Protein AF-A0A2K5D727-F1 (afdb_monomer_lite)

Secondary structure (DSSP, 8-state):
-----------------PPPPPPPPHHHHHHHHHTPPPPSSPPPPTT----------------TTTS----SPPHHHHHTT-TTSPPPP-------HHHHHHHHHHHHHHSS-HHHHHHHS-------------HHHHHHHHHHHHHHHHHHHHHTT-HHHHHHHHHHHHHHHHHHHHHHHHHHHHHHHHHHH--

Foldseek 3Di:
DDDDDDDDDDDDPDPPDDDDDDDDDPVQVVCVVVVHDGDPDDDPDPPDDPDPDDPPDDDDPDDPVPPDDPPDDDPCVVPVVVPVPDDDDDDDDDDDPVVVVVQVVCCVVPVDGVVVVVVVPPVPDPPVPPPPCPLLNVLVVVLVVLVVVLVVCVVVVNNVVCVVVSVVVNVVSVVVNVVVVVVVVVVVVVVVVVD

Sequence (195 aa):
MASQRIEVVTKATGFQRRPKKTTYTPGTCELLKGGDALPLQCSPTSSQRVLPSKQIASPIYLPPILAARPHLRPASMCQANGAYSREQFKPRATRDLEKEKQRLQNIFATGKDPEELKRKARPGQQEAPTPEQDRFEELVKEIQERKEFLADMEALGQGKQYRRVILAEISQKLWEMEDIDHKRSEELRKALATT

InterPro domains:
  IPR007914 Uncharacterised protein family UPF0193 [PF05250] (32-191)
  IPR007914 Uncharacterised protein family UPF0193 [PTHR28348] (31-195)

Structure (mmCIF, N/CA/C/O backbone):
data_AF-A0A2K5D727-F1
#
_entry.id   AF-A0A2K5D727-F1
#
loop_
_atom_site.group_PDB
_atom_site.id
_atom_site.type_symbol
_atom_site.label_atom_id
_atom_site.label_alt_id
_atom_site.label_comp_id
_atom_site.label_asym_id
_atom_site.label_entity_id
_atom_site.label_seq_id
_atom_site.pdbx_PDB_ins_code
_atom_site.Cartn_x
_atom_site.Cartn_y
_atom_site.Cartn_z
_atom_site.occupancy
_atom_site.B_iso_or_equiv
_atom_site.auth_seq_id
_atom_site.auth_comp_id
_atom_site.auth_asym_id
_atom_site.auth_atom_id
_atom_site.pdbx_PDB_model_num
ATOM 1 N N . MET A 1 1 ? 39.691 -44.663 9.278 1.00 44.25 1 MET A N 1
ATOM 2 C CA . MET A 1 1 ? 38.769 -44.340 8.169 1.00 44.25 1 MET A CA 1
ATOM 3 C C . MET A 1 1 ? 39.106 -42.952 7.667 1.00 44.25 1 MET A C 1
ATOM 5 O O . MET A 1 1 ? 39.163 -42.026 8.465 1.00 44.25 1 MET A O 1
ATOM 9 N N . ALA A 1 2 ? 39.487 -42.872 6.395 1.00 40.12 2 ALA A N 1
ATOM 10 C CA . ALA A 1 2 ? 40.126 -41.721 5.777 1.00 40.12 2 ALA A CA 1
ATOM 11 C C . ALA A 1 2 ? 39.162 -40.552 5.507 1.00 40.12 2 ALA A C 1
ATOM 13 O O . ALA A 1 2 ? 37.964 -40.731 5.311 1.00 40.12 2 ALA A O 1
ATOM 14 N N . SER A 1 3 ? 39.774 -39.369 5.496 1.00 42.47 3 SER A N 1
ATOM 15 C CA . SER A 1 3 ? 39.278 -38.036 5.149 1.00 42.47 3 SER A CA 1
ATOM 16 C C . SER A 1 3 ? 38.464 -37.969 3.852 1.00 42.47 3 SER A C 1
ATOM 18 O O . SER A 1 3 ? 38.883 -38.543 2.850 1.00 42.47 3 SER A O 1
ATOM 20 N N . GLN A 1 4 ? 37.401 -37.157 3.831 1.00 50.97 4 GLN A N 1
ATOM 21 C CA . GLN A 1 4 ? 36.949 -36.468 2.615 1.00 50.97 4 GLN A CA 1
ATOM 22 C C . GLN A 1 4 ? 36.574 -35.021 2.960 1.00 50.97 4 GLN A C 1
ATOM 24 O O . GLN A 1 4 ? 35.520 -34.738 3.526 1.00 50.97 4 GLN A O 1
ATOM 29 N N . ARG A 1 5 ? 37.487 -34.099 2.637 1.00 52.78 5 ARG A N 1
ATOM 30 C CA . ARG A 1 5 ? 37.207 -32.666 2.509 1.00 52.78 5 ARG A CA 1
ATOM 31 C C . ARG A 1 5 ? 36.626 -32.443 1.116 1.00 52.78 5 ARG A C 1
ATOM 33 O O . ARG A 1 5 ? 37.200 -32.905 0.136 1.00 52.78 5 ARG A O 1
ATOM 40 N 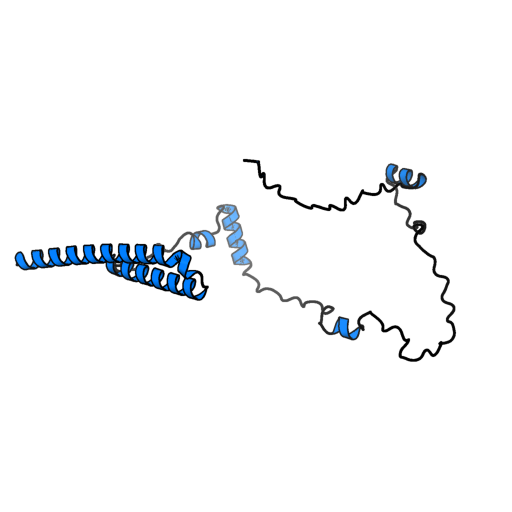N . ILE A 1 6 ? 35.494 -31.756 1.041 1.00 51.19 6 ILE A N 1
ATOM 41 C CA . ILE A 1 6 ? 34.859 -31.384 -0.223 1.00 51.19 6 ILE A CA 1
ATOM 42 C C . ILE A 1 6 ? 35.497 -30.062 -0.660 1.00 51.19 6 ILE A C 1
ATOM 44 O O . ILE A 1 6 ? 35.283 -29.033 -0.022 1.00 51.19 6 ILE A O 1
ATOM 48 N N . GLU A 1 7 ? 36.319 -30.092 -1.707 1.00 42.31 7 GLU A N 1
ATOM 49 C CA . GLU A 1 7 ? 36.875 -28.883 -2.317 1.00 42.31 7 GLU A CA 1
ATOM 50 C C . GLU A 1 7 ? 35.901 -28.326 -3.362 1.00 42.31 7 GLU A C 1
ATOM 52 O O . GLU A 1 7 ? 35.517 -29.004 -4.316 1.00 42.31 7 GLU A O 1
ATOM 57 N N . VAL A 1 8 ? 35.496 -27.069 -3.182 1.00 49.91 8 VAL A N 1
ATOM 58 C CA . VAL A 1 8 ? 34.696 -26.318 -4.153 1.00 49.91 8 VAL A CA 1
ATOM 59 C C . VAL A 1 8 ? 35.649 -25.660 -5.147 1.00 49.91 8 VAL A C 1
ATOM 61 O O . VAL A 1 8 ? 36.358 -24.712 -4.817 1.00 49.91 8 VAL A O 1
ATOM 64 N N . VAL A 1 9 ? 35.657 -26.156 -6.383 1.00 46.00 9 VAL A N 1
ATOM 65 C CA . VAL A 1 9 ? 36.408 -25.564 -7.497 1.00 46.00 9 VAL A CA 1
ATOM 66 C C . VAL A 1 9 ? 35.603 -24.405 -8.084 1.00 46.00 9 VAL A C 1
ATOM 68 O O . VAL A 1 9 ? 34.643 -24.610 -8.825 1.00 46.00 9 VAL A O 1
ATOM 71 N N . THR A 1 10 ? 36.008 -23.170 -7.795 1.00 47.44 10 THR A N 1
ATOM 72 C CA . THR A 1 10 ? 35.524 -21.977 -8.500 1.00 47.44 10 THR A CA 1
ATOM 73 C C . THR A 1 10 ? 36.449 -21.674 -9.683 1.00 47.44 10 THR A C 1
ATOM 75 O O . THR A 1 10 ? 37.618 -21.331 -9.525 1.00 47.44 10 THR A O 1
ATOM 78 N N . LYS A 1 11 ? 35.943 -21.809 -10.916 1.00 53.88 11 LYS A N 1
ATOM 79 C CA . LYS A 1 11 ? 36.655 -21.358 -12.122 1.00 53.88 11 LYS A CA 1
ATOM 80 C C . LYS A 1 11 ? 36.293 -19.904 -12.413 1.00 53.88 11 LYS A C 1
ATOM 82 O O . LYS A 1 11 ? 35.231 -19.633 -12.961 1.00 53.88 11 LYS A O 1
ATOM 87 N N . ALA A 1 12 ? 37.191 -18.977 -12.091 1.00 48.81 12 ALA A N 1
ATOM 88 C CA . ALA A 1 12 ? 37.133 -17.598 -12.569 1.00 48.81 12 ALA A CA 1
ATOM 89 C C . ALA A 1 12 ? 38.261 -17.359 -13.586 1.00 48.81 12 ALA A C 1
ATOM 91 O O . ALA A 1 12 ? 39.373 -16.976 -13.234 1.00 48.81 12 ALA A O 1
ATOM 92 N N . THR A 1 13 ? 37.994 -17.592 -14.871 1.00 54.19 13 THR A N 1
ATOM 93 C CA . THR A 1 13 ? 38.867 -17.139 -15.967 1.00 54.19 13 THR A CA 1
ATOM 94 C C . THR A 1 13 ? 38.611 -15.659 -16.235 1.00 54.19 13 THR A C 1
ATOM 96 O O . THR A 1 13 ? 37.756 -15.294 -17.039 1.00 54.19 13 THR A O 1
ATOM 99 N N . GLY A 1 14 ? 39.342 -14.792 -15.538 1.00 48.16 14 GLY A N 1
ATOM 100 C CA . GLY A 1 14 ? 39.373 -13.362 -15.825 1.00 48.16 14 GLY A CA 1
ATOM 101 C C . GLY A 1 14 ? 40.327 -13.059 -16.981 1.00 48.16 14 GLY A C 1
ATOM 102 O O . GLY A 1 14 ? 41.539 -13.205 -16.844 1.00 48.16 14 GLY A O 1
ATOM 103 N N . PHE A 1 15 ? 39.804 -12.585 -18.113 1.00 59.41 15 PHE A N 1
ATOM 104 C CA . PHE A 1 15 ? 40.618 -11.906 -19.124 1.00 59.41 15 PHE A CA 1
ATOM 105 C C . PHE A 1 15 ? 41.051 -10.544 -18.558 1.00 59.41 15 PHE A C 1
ATOM 107 O O . PHE A 1 15 ? 40.340 -9.547 -18.690 1.00 59.41 15 PHE A O 1
ATOM 114 N N . GLN A 1 16 ? 42.214 -10.483 -17.906 1.00 62.69 16 GLN A N 1
ATOM 115 C CA . GLN A 1 16 ? 42.811 -9.204 -17.527 1.00 62.69 16 GLN A CA 1
ATOM 116 C C . GLN A 1 16 ? 43.246 -8.459 -18.796 1.00 62.69 16 GLN A C 1
ATOM 118 O O . GLN A 1 16 ? 44.292 -8.741 -19.383 1.00 62.69 16 GLN A O 1
ATOM 123 N N . ARG A 1 17 ? 42.446 -7.484 -19.241 1.00 66.62 17 ARG A N 1
ATOM 124 C CA . ARG A 1 17 ? 42.891 -6.533 -20.264 1.00 66.62 17 ARG A CA 1
ATOM 125 C C . ARG A 1 17 ? 43.909 -5.594 -19.626 1.00 66.62 17 ARG A C 1
ATOM 127 O O . ARG A 1 17 ? 43.547 -4.733 -18.831 1.00 66.62 17 ARG A O 1
ATOM 134 N N . ARG A 1 18 ? 45.187 -5.752 -19.979 1.00 67.50 18 ARG A N 1
ATOM 135 C CA . ARG A 1 18 ? 46.216 -4.771 -19.621 1.00 67.50 18 ARG A CA 1
ATOM 136 C C . ARG A 1 18 ? 45.936 -3.459 -20.369 1.00 67.50 18 ARG A C 1
ATOM 138 O O . ARG A 1 18 ? 45.811 -3.501 -21.596 1.00 67.50 18 ARG A O 1
ATOM 145 N N . PRO A 1 19 ? 45.851 -2.305 -19.686 1.00 62.81 19 PRO A N 1
ATOM 146 C CA . PRO A 1 19 ? 45.749 -1.025 -20.370 1.00 62.81 19 PRO A CA 1
ATOM 147 C C . PRO A 1 19 ? 47.050 -0.770 -21.140 1.00 62.81 19 PRO A C 1
ATOM 149 O O . PRO A 1 19 ? 48.145 -0.814 -20.575 1.00 62.81 19 PRO A O 1
ATOM 152 N N . LYS A 1 20 ? 46.943 -0.535 -22.451 1.00 66.12 20 LYS A N 1
ATOM 153 C CA . LYS A 1 20 ? 48.087 -0.108 -23.263 1.00 66.12 20 LYS A CA 1
ATOM 154 C C . LYS A 1 20 ? 48.411 1.337 -22.894 1.00 66.12 20 LYS A C 1
ATOM 156 O O . LYS A 1 20 ? 47.535 2.196 -22.959 1.00 66.12 20 LYS A O 1
ATOM 161 N N . LYS A 1 21 ? 49.662 1.606 -22.519 1.00 66.94 21 LYS A N 1
ATOM 162 C CA . LYS A 1 21 ? 50.157 2.977 -22.374 1.00 66.94 21 LYS A CA 1
ATOM 163 C C . LYS A 1 21 ? 50.272 3.571 -23.777 1.00 66.94 21 LYS A C 1
ATOM 165 O O . LYS A 1 21 ? 50.962 3.003 -24.620 1.00 66.94 21 LYS A O 1
ATOM 170 N N . THR A 1 22 ? 49.548 4.654 -24.039 1.00 63.69 22 THR A N 1
ATOM 171 C CA . THR A 1 22 ? 49.696 5.415 -25.281 1.00 63.69 22 THR A CA 1
ATOM 172 C C . THR A 1 22 ? 50.856 6.386 -25.102 1.00 63.69 22 THR A C 1
ATOM 174 O O . THR A 1 22 ? 50.866 7.166 -24.151 1.00 63.69 22 THR A O 1
ATOM 177 N N . THR A 1 23 ? 51.858 6.303 -25.970 1.00 75.44 23 THR A N 1
ATOM 178 C CA . THR A 1 23 ? 52.983 7.243 -25.982 1.00 75.44 23 THR A CA 1
ATOM 179 C C . THR A 1 23 ? 52.735 8.245 -27.093 1.00 75.44 23 THR A C 1
ATOM 181 O O . THR A 1 23 ? 52.456 7.855 -28.227 1.00 75.44 23 THR A O 1
ATOM 184 N N . TYR A 1 24 ? 52.804 9.528 -26.762 1.00 72.94 24 TYR A N 1
ATOM 185 C CA . TYR A 1 24 ? 52.605 10.604 -27.721 1.00 72.94 24 TYR A CA 1
ATOM 186 C C . TYR A 1 24 ? 53.933 11.047 -28.337 1.00 72.94 24 TYR A C 1
ATOM 188 O O . TYR A 1 24 ? 54.998 10.819 -27.760 1.00 72.94 24 TYR A O 1
ATOM 196 N N . THR A 1 25 ? 53.882 11.659 -29.519 1.00 78.69 25 THR A N 1
ATOM 197 C CA . THR A 1 25 ? 55.079 12.194 -30.174 1.00 78.69 25 THR A CA 1
ATOM 198 C C . THR A 1 25 ? 55.672 13.369 -29.377 1.00 78.69 25 THR A C 1
ATOM 200 O O . THR A 1 25 ? 54.939 14.090 -28.703 1.00 78.69 25 THR A O 1
ATOM 203 N N . PRO A 1 26 ? 56.996 13.596 -29.422 1.00 77.94 26 PRO A N 1
ATOM 204 C CA . PRO A 1 26 ? 57.650 14.618 -28.600 1.00 77.94 26 PRO A CA 1
ATOM 205 C C . PRO A 1 26 ? 57.130 16.036 -28.868 1.00 77.94 26 PRO A C 1
ATOM 207 O O . PRO A 1 26 ? 56.740 16.716 -27.923 1.00 77.94 26 PRO A O 1
ATOM 210 N N . GLY A 1 27 ? 56.999 16.439 -30.139 1.00 78.56 27 GLY A N 1
ATOM 211 C CA . GLY A 1 27 ? 56.527 17.788 -30.497 1.00 78.56 27 GLY A CA 1
ATOM 212 C C . GLY A 1 27 ? 55.099 18.080 -30.042 1.00 78.56 27 GLY A C 1
ATOM 213 O O . GLY A 1 27 ? 54.685 19.221 -29.880 1.00 78.56 27 GLY A O 1
ATOM 214 N N . THR A 1 28 ? 54.333 17.038 -29.763 1.00 75.75 28 THR A N 1
ATOM 215 C CA . THR A 1 28 ? 52.973 17.200 -29.318 1.00 75.75 28 THR A CA 1
ATOM 216 C C . THR A 1 28 ? 52.815 17.111 -27.797 1.00 75.75 28 THR A C 1
ATOM 218 O O . THR A 1 28 ? 51.921 17.742 -27.232 1.00 75.75 28 THR A O 1
ATOM 221 N N . CYS A 1 29 ? 53.723 16.416 -27.106 1.00 80.88 29 CYS A N 1
ATOM 222 C CA . CYS A 1 29 ? 53.902 16.573 -25.661 1.00 80.88 29 CYS A CA 1
ATOM 223 C C . CYS A 1 29 ? 54.281 18.016 -25.288 1.00 80.88 29 CYS A C 1
ATOM 225 O O . CYS A 1 29 ? 53.901 18.478 -24.216 1.00 80.88 29 CYS A O 1
ATOM 227 N N . GLU A 1 30 ? 55.014 18.720 -26.153 1.00 82.75 30 GLU A N 1
ATOM 228 C CA . GLU A 1 30 ? 55.360 20.136 -25.968 1.00 82.75 30 GLU A CA 1
ATOM 229 C C . GLU A 1 30 ? 54.136 21.052 -26.094 1.00 82.75 30 GLU A C 1
ATOM 231 O O . GLU A 1 30 ? 53.894 21.843 -25.187 1.00 82.75 30 GLU A O 1
ATOM 236 N N . LEU A 1 31 ? 53.298 20.867 -27.123 1.00 82.88 31 LEU A N 1
ATOM 237 C CA . LEU A 1 31 ? 52.024 21.592 -27.286 1.00 82.88 31 LEU A CA 1
ATOM 238 C C . LEU A 1 31 ? 51.104 21.449 -26.057 1.00 82.88 31 LEU A C 1
ATOM 240 O O . LEU A 1 31 ? 50.568 22.433 -25.555 1.00 82.88 31 LEU A O 1
ATOM 244 N N . LEU A 1 32 ? 50.974 20.229 -25.516 1.00 79.62 32 LEU A N 1
ATOM 245 C CA . LEU A 1 32 ? 50.199 19.965 -24.292 1.00 79.62 32 LEU A CA 1
ATOM 246 C C . LEU A 1 32 ? 50.736 20.719 -23.070 1.00 79.62 32 LEU A C 1
ATOM 248 O O . LEU A 1 32 ? 49.956 21.119 -22.210 1.00 79.62 32 LEU A O 1
ATOM 252 N N . LYS A 1 33 ? 52.058 20.887 -22.977 1.00 84.50 33 LYS A N 1
ATOM 253 C CA . LYS A 1 33 ? 52.693 21.645 -21.893 1.00 84.50 33 LYS A CA 1
ATOM 254 C C . LYS A 1 33 ? 52.564 23.157 -22.095 1.00 84.50 33 LYS A C 1
ATOM 256 O O . LYS A 1 33 ? 52.472 23.870 -21.103 1.00 84.50 33 LYS A O 1
ATOM 261 N N . GLY A 1 34 ? 52.553 23.623 -23.345 1.00 85.38 34 GLY A N 1
ATOM 262 C CA . GLY A 1 34 ? 52.387 25.033 -23.713 1.00 85.38 34 GLY A CA 1
ATOM 263 C C . GLY A 1 34 ? 50.942 25.540 -23.656 1.00 85.38 34 GLY A C 1
ATOM 264 O O . GLY A 1 34 ? 50.732 26.745 -23.604 1.00 85.38 34 GLY A O 1
ATOM 265 N N . GLY A 1 35 ? 49.950 24.641 -23.618 1.00 83.81 35 GLY A N 1
ATOM 266 C CA . GLY A 1 35 ? 48.527 25.010 -23.621 1.00 83.81 35 GLY A CA 1
ATOM 267 C C . GLY A 1 35 ? 48.001 25.439 -24.996 1.00 83.81 35 GLY A C 1
ATOM 268 O O . GLY A 1 35 ? 46.901 25.980 -25.091 1.00 83.81 35 GLY A O 1
ATOM 269 N N . ASP A 1 36 ? 48.773 25.187 -26.050 1.00 80.06 36 ASP A N 1
ATOM 270 C CA . ASP A 1 36 ? 48.436 25.546 -27.422 1.00 80.06 36 ASP A CA 1
ATOM 271 C C . ASP A 1 36 ? 47.404 24.588 -28.035 1.00 80.06 36 ASP A C 1
ATOM 273 O O . ASP A 1 36 ? 47.207 23.449 -27.594 1.00 80.06 36 ASP A O 1
ATOM 277 N N . ALA A 1 37 ? 46.739 25.047 -29.099 1.00 80.75 37 ALA A N 1
ATOM 278 C CA . ALA A 1 37 ? 45.767 24.240 -29.824 1.00 80.75 37 ALA A CA 1
ATOM 279 C C . ALA A 1 37 ? 46.426 22.989 -30.435 1.00 80.75 37 ALA A C 1
ATOM 281 O O . ALA A 1 37 ? 47.474 23.059 -31.079 1.00 80.75 37 ALA A O 1
ATOM 282 N N . LEU A 1 38 ? 45.784 21.830 -30.256 1.00 77.50 38 LEU A N 1
ATOM 283 C CA . LEU A 1 38 ? 46.268 20.572 -30.823 1.00 77.50 38 LEU A CA 1
ATOM 284 C C . LEU A 1 38 ? 46.216 20.609 -32.362 1.00 77.50 38 LEU A C 1
ATOM 286 O O . LEU A 1 38 ? 45.328 21.255 -32.927 1.00 77.50 38 LEU A O 1
ATOM 290 N N . PRO A 1 39 ? 47.124 19.896 -33.058 1.00 76.12 39 PRO A N 1
ATOM 291 C CA . PRO A 1 39 ? 47.162 1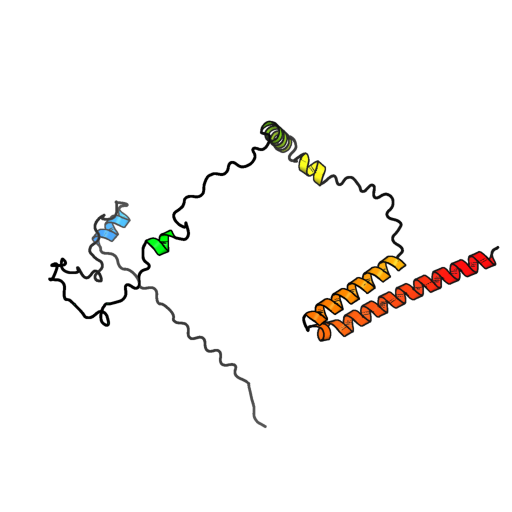9.897 -34.515 1.00 76.12 39 PRO A CA 1
ATOM 292 C C . PRO A 1 39 ? 45.818 19.451 -35.097 1.00 76.12 39 PRO A C 1
ATOM 294 O O . PRO A 1 39 ? 45.316 18.379 -34.765 1.00 76.12 39 PRO A O 1
ATOM 297 N N . LEU A 1 40 ? 45.250 20.251 -36.005 1.00 72.44 40 LEU A N 1
ATOM 298 C CA . LEU A 1 40 ? 44.003 19.899 -36.700 1.00 72.44 40 LEU A CA 1
ATOM 299 C C . LEU A 1 40 ? 44.189 18.716 -37.664 1.00 72.44 40 LEU A C 1
ATOM 301 O O . LEU A 1 40 ? 43.227 18.030 -38.004 1.00 72.44 40 LEU A O 1
ATOM 305 N N . GLN A 1 41 ? 45.428 18.470 -38.095 1.00 68.88 41 GLN A N 1
ATOM 306 C CA . GLN A 1 41 ? 45.811 17.309 -38.886 1.00 68.88 41 GLN A CA 1
ATOM 307 C C . GLN A 1 41 ? 46.705 16.394 -38.054 1.00 68.88 41 GLN A C 1
ATOM 309 O O . GLN A 1 41 ? 47.868 16.695 -37.792 1.00 68.88 41 GLN A O 1
ATOM 314 N N . CYS A 1 42 ? 46.157 15.251 -37.659 1.00 66.50 42 CYS A N 1
ATOM 315 C CA . CYS A 1 42 ? 46.937 14.142 -37.131 1.00 66.50 42 CYS A CA 1
ATOM 316 C C . CYS A 1 42 ? 47.433 13.285 -38.297 1.00 66.50 42 CYS A C 1
ATOM 318 O O . CYS A 1 42 ? 46.705 13.079 -39.272 1.00 66.50 42 CYS A O 1
ATOM 320 N N . SER A 1 43 ? 48.645 12.735 -38.191 1.00 62.69 43 SER A N 1
ATOM 321 C CA . SER A 1 43 ? 49.052 11.678 -39.110 1.00 62.69 43 SER A CA 1
ATOM 322 C C . SER A 1 43 ? 48.089 10.492 -38.964 1.00 62.69 43 SER A C 1
ATOM 324 O O . SER A 1 43 ? 47.657 10.190 -37.843 1.00 62.69 43 SER A O 1
ATOM 326 N N . PRO A 1 44 ? 47.715 9.830 -40.075 1.00 64.31 44 PRO A N 1
ATOM 327 C CA . PRO A 1 44 ? 46.938 8.605 -40.015 1.00 64.31 44 PRO A CA 1
ATOM 328 C C . PRO A 1 44 ? 47.587 7.682 -38.990 1.00 64.31 44 PRO A C 1
ATOM 330 O O . PRO A 1 44 ? 48.768 7.343 -39.113 1.00 64.31 44 PRO A O 1
ATOM 333 N N . THR A 1 45 ? 46.834 7.293 -37.958 1.00 56.44 45 THR A N 1
ATOM 334 C CA . THR A 1 45 ? 47.272 6.209 -37.074 1.00 56.44 45 THR A CA 1
ATOM 335 C C . THR A 1 45 ? 47.730 5.069 -37.974 1.00 56.44 45 THR A C 1
ATOM 337 O O . THR A 1 45 ? 47.070 4.798 -38.970 1.00 56.44 45 THR A O 1
ATOM 340 N N . SER A 1 46 ? 48.855 4.416 -37.669 1.00 54.12 46 SER A N 1
ATOM 341 C CA . SER A 1 46 ? 49.486 3.383 -38.517 1.00 54.12 46 SER A CA 1
ATOM 342 C C . SER A 1 46 ? 48.532 2.283 -39.044 1.00 54.12 46 SER A C 1
ATOM 344 O O . SER A 1 46 ? 48.909 1.521 -39.928 1.00 54.12 46 SER A O 1
ATOM 346 N N . SER A 1 47 ? 47.298 2.197 -38.536 1.00 57.25 47 SER A N 1
ATOM 347 C CA . SER A 1 47 ? 46.211 1.357 -39.043 1.00 57.25 47 SER A CA 1
ATOM 348 C C . SER A 1 47 ? 45.424 1.922 -40.244 1.00 57.25 47 SER A C 1
ATOM 350 O O . SER A 1 47 ? 44.614 1.188 -40.819 1.00 57.25 47 SER A O 1
ATOM 352 N N . GLN A 1 48 ? 45.579 3.189 -40.630 1.00 53.78 48 GLN A N 1
ATOM 353 C CA . GLN A 1 48 ? 44.837 3.779 -41.742 1.00 53.78 48 GLN A CA 1
ATOM 354 C C . GLN A 1 48 ? 45.493 3.360 -43.056 1.00 53.78 48 GLN A C 1
ATOM 356 O O . GLN A 1 48 ? 46.369 4.023 -43.605 1.00 53.78 48 GLN A O 1
ATOM 361 N N . ARG A 1 49 ? 45.045 2.210 -43.565 1.00 57.91 49 ARG A N 1
ATOM 362 C CA . ARG A 1 49 ? 45.276 1.826 -44.953 1.00 57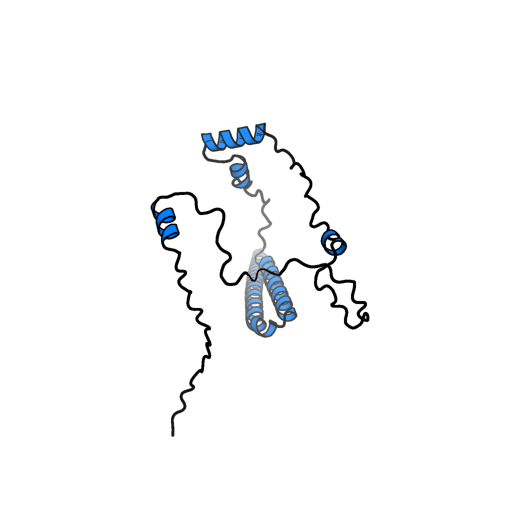.91 49 ARG A CA 1
ATOM 363 C C . ARG A 1 49 ? 44.613 2.880 -45.833 1.00 57.91 49 ARG A C 1
ATOM 365 O O . ARG A 1 49 ? 43.387 2.935 -45.907 1.00 57.91 49 ARG A O 1
ATOM 372 N N . VAL A 1 50 ? 45.422 3.723 -46.470 1.00 57.22 50 VAL A N 1
ATOM 373 C CA . VAL A 1 50 ? 44.976 4.554 -47.588 1.00 57.22 50 VAL A CA 1
ATOM 374 C C . VAL A 1 50 ? 44.511 3.580 -48.663 1.00 57.22 50 VAL A C 1
ATOM 376 O O . VAL A 1 50 ? 45.318 2.894 -49.288 1.00 57.22 50 VAL A O 1
ATOM 379 N N . LEU A 1 51 ? 43.196 3.428 -48.799 1.00 59.09 51 LEU A N 1
ATOM 380 C CA . LEU A 1 51 ? 42.639 2.676 -49.912 1.00 59.09 51 LEU A CA 1
ATOM 381 C C . LEU A 1 51 ? 42.976 3.457 -51.187 1.00 59.09 51 LEU A C 1
ATOM 383 O O . LEU A 1 51 ? 42.764 4.674 -51.208 1.00 59.09 51 LEU A O 1
ATOM 387 N N . PRO A 1 52 ? 43.511 2.803 -52.232 1.00 60.06 52 PRO A N 1
ATOM 388 C CA . PRO A 1 52 ? 43.744 3.480 -53.495 1.00 60.06 52 PRO A CA 1
ATOM 389 C C . PRO A 1 52 ? 42.421 4.053 -54.011 1.00 60.06 52 PRO A C 1
ATOM 391 O O . PRO A 1 52 ? 41.354 3.461 -53.818 1.00 60.06 52 PRO A O 1
ATOM 394 N N . SER A 1 53 ? 42.504 5.223 -54.651 1.00 63.78 53 SER A N 1
ATOM 395 C CA . SER A 1 53 ? 4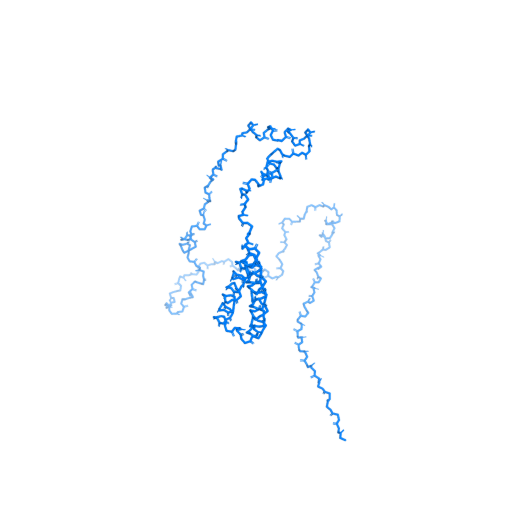1.392 5.838 -55.376 1.00 63.78 53 SER A CA 1
ATOM 396 C C . SER A 1 53 ? 40.690 4.773 -56.220 1.00 63.78 53 SER A C 1
ATOM 398 O O . SER A 1 53 ? 41.343 4.076 -57.001 1.00 63.78 53 SER A O 1
ATOM 400 N N . LYS A 1 54 ? 39.374 4.610 -56.022 1.00 60.12 54 LYS A N 1
ATOM 401 C CA . LYS A 1 54 ? 38.536 3.711 -56.821 1.00 60.12 54 LYS A CA 1
ATOM 402 C C . LYS A 1 54 ? 38.604 4.175 -58.274 1.00 60.12 54 LYS A C 1
ATOM 404 O O . LYS A 1 54 ? 37.821 5.019 -58.699 1.00 60.12 54 LYS A O 1
ATOM 409 N N . GLN A 1 55 ? 39.511 3.591 -59.048 1.00 61.75 55 GLN A N 1
ATOM 410 C CA . GLN A 1 55 ? 39.298 3.472 -60.478 1.00 61.75 55 GLN A CA 1
ATOM 411 C C . GLN A 1 55 ? 37.992 2.692 -60.629 1.00 61.75 55 GLN A C 1
ATOM 413 O O . GLN A 1 55 ? 37.864 1.580 -60.111 1.00 61.75 55 GLN A O 1
ATOM 418 N N . ILE A 1 56 ? 36.984 3.324 -61.227 1.00 54.91 56 ILE A N 1
ATOM 419 C CA . ILE A 1 56 ? 35.709 2.679 -61.526 1.00 54.91 56 ILE A CA 1
ATOM 420 C C . ILE A 1 56 ? 36.026 1.622 -62.583 1.00 54.91 56 ILE A C 1
ATOM 422 O O . ILE A 1 56 ? 36.093 1.918 -63.773 1.00 54.91 56 ILE A O 1
ATOM 426 N N . ALA A 1 57 ? 36.314 0.403 -62.133 1.00 66.06 57 ALA A N 1
ATOM 427 C CA . ALA A 1 57 ? 36.401 -0.748 -63.010 1.00 66.06 57 ALA A CA 1
ATOM 428 C C . ALA A 1 57 ? 35.028 -0.956 -63.662 1.00 66.06 57 ALA A C 1
ATOM 430 O O . ALA A 1 57 ? 33.991 -0.744 -63.023 1.00 66.06 57 ALA A O 1
ATOM 431 N N . SER A 1 58 ? 35.034 -1.344 -64.936 1.00 66.00 58 SER A N 1
ATOM 432 C CA . SER A 1 58 ? 33.827 -1.701 -65.681 1.00 66.00 58 SER A CA 1
ATOM 433 C C . SER A 1 58 ? 32.975 -2.703 -64.886 1.00 66.00 58 SER A C 1
ATOM 435 O O . SER A 1 58 ? 33.520 -3.520 -64.137 1.00 66.00 58 SER A O 1
ATOM 437 N N . PRO A 1 59 ? 31.635 -2.639 -64.995 1.00 59.78 59 PRO A N 1
ATOM 438 C CA . PRO A 1 59 ? 30.757 -3.459 -64.175 1.00 59.78 59 PRO A CA 1
ATOM 439 C C . PRO A 1 59 ? 30.983 -4.937 -64.500 1.00 59.78 59 PRO A C 1
ATOM 441 O O . PRO A 1 59 ? 30.605 -5.427 -65.562 1.00 59.78 59 PRO A O 1
ATOM 444 N N . ILE A 1 60 ? 31.610 -5.651 -63.569 1.00 68.19 60 ILE A N 1
ATOM 445 C CA . ILE A 1 60 ? 31.708 -7.106 -63.608 1.00 68.19 60 ILE A CA 1
ATOM 446 C C . ILE A 1 60 ? 30.290 -7.638 -63.373 1.00 68.19 60 ILE A C 1
ATOM 448 O O . ILE A 1 60 ? 29.759 -7.533 -62.266 1.00 68.19 60 ILE A O 1
ATOM 452 N N . TYR A 1 61 ? 29.667 -8.194 -64.413 1.00 65.88 61 TYR A N 1
ATOM 453 C CA . TYR A 1 61 ? 28.403 -8.923 -64.299 1.00 65.88 61 TYR A CA 1
ATOM 454 C C . TYR A 1 61 ? 28.658 -10.254 -63.580 1.00 65.88 61 TYR A C 1
ATOM 456 O O . TYR A 1 61 ? 28.930 -11.278 -64.205 1.00 65.88 61 TYR A O 1
ATOM 464 N N . LEU A 1 62 ? 28.616 -10.233 -62.246 1.00 67.69 62 LEU A N 1
ATOM 465 C CA . LEU A 1 62 ? 28.618 -11.453 -61.443 1.00 67.69 62 LEU A CA 1
ATOM 466 C C . LEU A 1 62 ? 27.202 -12.047 -61.390 1.00 67.69 62 LEU A C 1
ATOM 468 O O . LEU A 1 62 ? 26.230 -11.299 -61.257 1.00 67.69 62 LEU A O 1
ATOM 472 N N . PRO A 1 63 ? 27.057 -13.383 -61.455 1.00 69.44 63 PRO A N 1
ATOM 473 C CA . PRO A 1 63 ? 25.761 -14.029 -61.295 1.00 69.44 63 PRO A CA 1
ATOM 474 C C . PRO A 1 63 ? 25.157 -13.701 -59.910 1.00 69.44 63 PRO A C 1
ATOM 476 O O . PRO A 1 63 ? 25.903 -13.660 -58.926 1.00 69.44 63 PRO A O 1
ATOM 479 N N . PRO A 1 64 ? 23.822 -13.520 -59.786 1.00 65.06 64 PRO A N 1
ATOM 480 C CA . PRO A 1 64 ? 23.154 -13.039 -58.561 1.00 65.06 64 PRO A CA 1
ATOM 481 C C . PRO A 1 64 ? 23.460 -13.831 -57.283 1.00 65.06 64 PRO A C 1
ATOM 483 O O . PRO A 1 64 ? 23.320 -13.319 -56.178 1.00 65.06 64 PRO A O 1
ATOM 486 N N . ILE A 1 65 ? 23.886 -15.083 -57.434 1.00 62.47 65 ILE A N 1
ATOM 487 C CA . ILE A 1 65 ? 24.210 -16.008 -56.344 1.00 62.47 65 ILE A CA 1
ATOM 488 C C . ILE A 1 65 ? 25.499 -15.583 -55.616 1.00 62.47 65 ILE A C 1
ATOM 490 O O . ILE A 1 65 ? 25.635 -15.816 -54.418 1.00 62.47 65 ILE A O 1
ATOM 494 N N . LEU A 1 66 ? 26.424 -14.922 -56.322 1.00 60.97 66 LEU A N 1
ATOM 495 C CA . LEU A 1 66 ? 27.688 -14.405 -55.780 1.00 60.97 66 LEU A CA 1
ATOM 496 C C . LEU A 1 66 ? 27.616 -12.911 -55.429 1.00 60.97 66 LEU A C 1
ATOM 498 O O . LEU A 1 66 ? 28.588 -12.347 -54.925 1.00 60.97 66 LEU A O 1
ATOM 502 N N . ALA A 1 67 ? 26.479 -12.257 -55.689 1.00 65.56 67 ALA A N 1
ATOM 503 C CA . ALA A 1 67 ? 26.276 -10.869 -55.311 1.00 65.56 67 ALA A CA 1
ATOM 504 C C . ALA A 1 67 ? 26.190 -10.774 -53.782 1.00 65.56 67 ALA A C 1
ATOM 506 O O . ALA A 1 67 ? 25.273 -11.312 -53.156 1.00 65.56 67 ALA A O 1
ATOM 507 N N . ALA A 1 68 ? 27.159 -10.089 -53.172 1.00 67.94 68 ALA A N 1
ATOM 508 C CA . ALA A 1 68 ? 27.150 -9.824 -51.741 1.00 67.94 68 ALA A CA 1
ATOM 509 C C . ALA A 1 68 ? 25.852 -9.090 -51.382 1.00 67.94 68 ALA A C 1
ATOM 511 O O . ALA A 1 68 ? 25.629 -7.953 -51.805 1.00 67.94 68 ALA A O 1
ATOM 512 N N . ARG A 1 69 ? 24.972 -9.753 -50.622 1.00 70.25 69 ARG A N 1
ATOM 513 C CA . ARG A 1 69 ? 23.752 -9.112 -50.132 1.00 70.25 69 ARG A CA 1
ATOM 514 C C . ARG A 1 69 ? 24.173 -7.931 -49.254 1.00 70.25 69 ARG A C 1
ATOM 516 O O . ARG A 1 69 ? 24.967 -8.131 -48.334 1.00 70.25 69 ARG A O 1
ATOM 523 N N . PRO A 1 70 ? 23.674 -6.712 -49.504 1.00 70.62 70 PRO A N 1
ATOM 524 C CA . PRO A 1 70 ? 23.981 -5.587 -48.639 1.00 70.62 70 PRO A CA 1
ATOM 525 C C . PRO A 1 70 ? 23.469 -5.902 -47.228 1.00 70.62 70 PRO A C 1
ATOM 527 O O . PRO A 1 70 ? 22.272 -6.044 -47.005 1.00 70.62 70 PRO A O 1
ATOM 530 N N . HIS A 1 71 ? 24.387 -6.029 -46.268 1.00 74.56 71 HIS A N 1
ATOM 531 C CA . HIS A 1 71 ? 24.064 -6.256 -44.853 1.00 74.56 71 HIS A CA 1
ATOM 532 C C . HIS A 1 71 ? 23.479 -5.007 -44.165 1.00 74.56 71 HIS A C 1
ATOM 534 O O . HIS A 1 71 ? 23.113 -5.054 -42.991 1.00 74.56 71 HIS A O 1
ATOM 540 N N . LEU A 1 72 ? 23.408 -3.882 -44.882 1.00 82.19 72 LEU A N 1
ATOM 541 C CA . LEU A 1 72 ? 22.845 -2.624 -44.408 1.00 82.19 72 LEU A CA 1
ATOM 542 C C . LEU A 1 72 ? 21.352 -2.557 -44.724 1.00 82.19 72 LEU A C 1
ATOM 544 O O . LEU A 1 72 ? 20.906 -2.974 -45.793 1.00 82.19 72 LEU A O 1
ATOM 548 N N . ARG A 1 73 ? 20.577 -1.986 -43.801 1.00 84.75 73 ARG A N 1
ATOM 549 C CA . ARG A 1 73 ? 19.148 -1.763 -44.024 1.00 84.75 73 ARG A CA 1
ATOM 550 C C . ARG A 1 73 ? 18.932 -0.646 -45.057 1.00 84.75 73 ARG A C 1
ATOM 552 O O . ARG A 1 73 ? 19.594 0.389 -44.955 1.00 84.75 73 ARG A O 1
ATOM 559 N N . PRO A 1 74 ? 18.000 -0.813 -46.014 1.00 88.56 74 PRO A N 1
ATOM 560 C CA . PRO A 1 74 ? 17.607 0.253 -46.931 1.00 88.56 74 PRO A CA 1
ATOM 561 C C . PRO A 1 74 ? 17.061 1.477 -46.186 1.00 88.56 74 PRO A C 1
ATOM 563 O O . PRO A 1 74 ? 16.403 1.33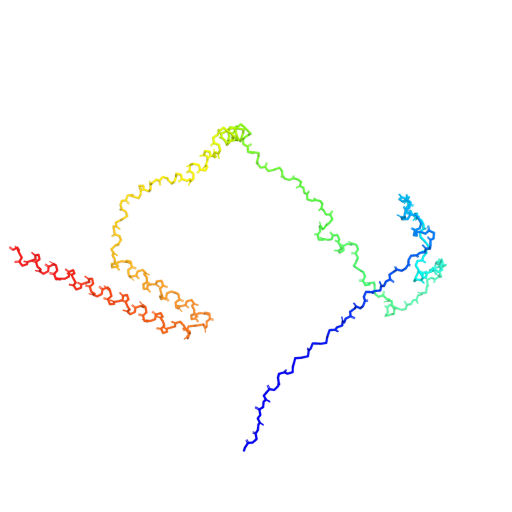8 -45.154 1.00 88.56 74 PRO A O 1
ATOM 566 N N . ALA A 1 75 ? 17.270 2.672 -46.745 1.00 86.06 75 ALA A N 1
ATOM 567 C CA . ALA A 1 75 ? 16.842 3.934 -46.133 1.00 86.06 75 ALA A CA 1
ATOM 568 C C . ALA A 1 75 ? 15.335 3.971 -45.815 1.00 86.06 75 ALA A C 1
ATOM 570 O O . ALA A 1 75 ? 14.946 4.464 -44.757 1.00 86.06 75 ALA A O 1
ATOM 571 N N . SER A 1 76 ? 14.501 3.374 -46.673 1.00 87.06 76 SER A N 1
ATOM 572 C CA . SER A 1 76 ? 13.053 3.260 -46.458 1.00 87.06 76 SER A CA 1
ATOM 573 C C . SER A 1 76 ? 12.706 2.495 -45.179 1.00 87.06 76 SER A C 1
ATOM 575 O O . SER A 1 76 ? 11.838 2.926 -44.425 1.00 87.06 76 SER A O 1
ATOM 577 N N . MET A 1 77 ? 13.424 1.406 -44.877 1.00 88.19 77 MET A N 1
ATOM 578 C CA . MET A 1 77 ? 13.218 0.639 -43.644 1.00 88.19 77 MET A CA 1
ATOM 579 C C . MET A 1 77 ? 13.630 1.423 -42.400 1.00 88.19 77 MET A C 1
ATOM 581 O O . MET A 1 77 ? 12.993 1.294 -41.359 1.00 88.19 77 MET A O 1
ATOM 585 N N . CYS A 1 78 ? 14.694 2.223 -42.489 1.00 84.62 78 CYS A N 1
ATOM 586 C CA . CYS A 1 78 ? 15.136 3.060 -41.375 1.00 84.62 78 CYS A CA 1
ATOM 587 C C . CYS A 1 78 ? 14.144 4.201 -41.096 1.00 84.62 78 CYS A C 1
ATOM 589 O O . CYS A 1 78 ? 13.942 4.571 -39.942 1.00 84.62 78 CYS A O 1
ATOM 591 N N . GLN A 1 79 ? 13.506 4.739 -42.139 1.00 88.62 79 GLN A N 1
ATOM 592 C CA . GLN A 1 79 ? 12.544 5.840 -42.034 1.00 88.62 79 GLN A CA 1
ATOM 593 C C . GLN A 1 79 ? 11.124 5.387 -41.655 1.00 88.62 79 GLN A C 1
ATOM 595 O O . GLN A 1 79 ? 10.383 6.173 -41.068 1.00 88.62 79 GLN A O 1
ATOM 600 N N . ALA A 1 80 ? 10.758 4.128 -41.927 1.00 87.50 80 ALA A N 1
ATOM 601 C CA . ALA A 1 80 ? 9.404 3.596 -41.727 1.00 87.50 80 ALA A CA 1
ATOM 602 C C . ALA A 1 80 ? 8.867 3.746 -40.293 1.00 87.50 80 ALA A C 1
ATOM 604 O O . ALA A 1 80 ? 7.677 3.966 -40.097 1.00 87.50 80 ALA A O 1
ATOM 605 N N . ASN A 1 81 ? 9.740 3.681 -39.287 1.00 85.06 81 ASN A N 1
ATOM 606 C CA . ASN A 1 81 ? 9.334 3.715 -37.879 1.00 85.06 81 ASN A CA 1
ATOM 607 C C . ASN A 1 81 ? 9.121 5.137 -37.334 1.00 85.06 81 ASN A C 1
ATOM 609 O O . ASN A 1 81 ? 9.041 5.318 -36.122 1.00 85.06 81 ASN A O 1
ATOM 613 N N . GLY A 1 82 ? 9.123 6.165 -38.190 1.00 86.69 82 GLY A N 1
ATOM 614 C CA . GLY A 1 82 ? 8.950 7.554 -37.761 1.00 86.69 82 GLY A CA 1
ATOM 615 C C . GLY A 1 82 ? 10.082 8.086 -36.875 1.00 86.69 82 GLY A C 1
ATOM 616 O O . GLY A 1 82 ? 9.962 9.190 -36.360 1.00 86.69 82 GLY A O 1
ATOM 617 N N . ALA A 1 83 ? 11.195 7.353 -36.740 1.00 84.31 83 ALA A N 1
ATOM 618 C CA . ALA A 1 83 ? 12.324 7.677 -35.858 1.00 84.31 83 ALA A CA 1
ATOM 619 C C . ALA A 1 83 ? 12.998 9.026 -36.168 1.00 84.31 83 ALA A C 1
ATOM 621 O O . ALA A 1 83 ? 13.686 9.591 -35.324 1.00 84.31 83 ALA A O 1
ATOM 622 N N . TYR A 1 84 ? 12.798 9.539 -37.381 1.00 84.62 84 TYR A N 1
ATOM 623 C CA . TYR A 1 84 ? 13.309 10.833 -37.832 1.00 84.62 84 TYR A CA 1
ATOM 624 C C . TYR A 1 84 ? 12.273 11.962 -37.726 1.00 84.62 84 TYR A C 1
ATOM 626 O O . TYR A 1 84 ? 12.585 13.112 -38.030 1.00 84.62 84 TYR A O 1
ATOM 634 N N . SER A 1 85 ? 11.043 11.658 -37.303 1.00 88.75 85 SER A N 1
ATOM 635 C CA . SER A 1 85 ? 10.003 12.663 -37.088 1.00 88.75 85 SER A CA 1
ATOM 636 C C . SER A 1 85 ? 10.245 13.366 -35.757 1.00 88.75 85 SER A C 1
ATOM 638 O O . SER A 1 85 ? 10.367 12.727 -34.715 1.00 88.75 85 SER A O 1
ATOM 640 N N . ARG A 1 86 ? 10.310 14.699 -35.782 1.00 90.75 86 ARG A N 1
ATOM 641 C CA . ARG A 1 86 ? 10.477 15.510 -34.573 1.00 90.75 86 ARG A CA 1
ATOM 642 C C . ARG A 1 86 ? 9.169 15.555 -33.784 1.00 90.75 86 ARG A C 1
ATOM 644 O O . ARG A 1 86 ? 8.118 15.847 -34.352 1.00 90.75 86 ARG A O 1
ATOM 651 N N . GLU A 1 87 ? 9.248 15.314 -32.477 1.00 89.94 87 GLU A N 1
ATOM 652 C CA . GLU A 1 87 ? 8.105 15.450 -31.575 1.00 89.94 87 GLU A CA 1
ATOM 653 C C . GLU A 1 87 ? 7.545 16.879 -31.629 1.00 89.94 87 GLU A C 1
ATOM 655 O O . GLU A 1 87 ? 8.281 17.868 -31.544 1.00 89.94 87 GLU A O 1
ATOM 660 N N . GLN A 1 88 ? 6.231 16.992 -31.807 1.00 91.31 88 GLN A N 1
ATOM 661 C CA . GLN A 1 88 ? 5.556 18.283 -31.823 1.00 91.31 88 GLN A CA 1
ATOM 662 C C . GLN A 1 88 ? 5.411 18.807 -30.396 1.00 91.31 88 GLN A C 1
ATOM 664 O O . GLN A 1 88 ? 4.881 18.109 -29.534 1.00 91.31 88 GLN A O 1
ATOM 669 N N . PHE A 1 89 ? 5.797 20.063 -30.167 1.00 88.38 89 PHE A N 1
ATOM 670 C CA . PHE A 1 89 ? 5.559 20.736 -28.893 1.00 88.38 89 PHE A CA 1
ATOM 671 C C . PHE A 1 89 ? 4.062 20.736 -28.563 1.00 88.38 89 PHE A C 1
ATOM 673 O O . PHE A 1 89 ? 3.243 21.260 -29.322 1.00 88.38 89 PHE A O 1
ATOM 680 N N . LYS A 1 90 ? 3.708 20.146 -27.420 1.00 86.00 90 LYS A N 1
ATOM 681 C CA . LYS A 1 90 ? 2.363 20.220 -26.853 1.00 86.00 90 LYS A CA 1
ATOM 682 C C . LYS A 1 90 ? 2.423 21.150 -25.642 1.00 86.00 90 LYS A C 1
ATOM 684 O O . LYS A 1 90 ? 3.037 20.773 -24.641 1.00 86.00 90 LYS A O 1
ATOM 689 N N . PRO A 1 91 ? 1.850 22.368 -25.717 1.00 81.44 91 PRO A N 1
ATOM 690 C CA . PRO A 1 91 ? 1.827 23.251 -24.564 1.00 81.44 91 PRO A CA 1
ATOM 691 C C . PRO A 1 91 ? 1.080 22.556 -23.427 1.00 81.44 91 PRO A C 1
ATOM 693 O O . PRO A 1 91 ? -0.023 22.036 -23.605 1.00 81.44 91 PRO A O 1
ATOM 696 N N . ARG A 1 92 ? 1.703 22.524 -22.250 1.00 79.44 92 ARG A N 1
ATOM 697 C CA . ARG A 1 92 ? 1.056 22.045 -21.031 1.00 79.44 92 ARG A CA 1
ATOM 698 C C . ARG A 1 92 ? -0.037 23.039 -20.639 1.00 79.44 92 ARG A C 1
ATOM 700 O O . ARG A 1 92 ? 0.158 24.237 -20.820 1.00 79.44 92 ARG A O 1
ATOM 707 N N . ALA A 1 93 ? -1.140 22.554 -20.065 1.00 77.12 93 ALA A N 1
ATOM 708 C CA . ALA A 1 93 ? -2.152 23.421 -19.466 1.00 77.12 93 ALA A CA 1
ATOM 709 C C . ALA A 1 93 ? -1.474 24.424 -18.516 1.00 77.12 93 ALA A C 1
ATOM 711 O O . ALA A 1 93 ? -0.820 24.025 -17.543 1.00 77.12 93 ALA A O 1
ATOM 712 N N . THR A 1 94 ? -1.569 25.710 -18.854 1.00 75.06 94 THR A N 1
ATOM 713 C CA . THR A 1 94 ? -0.974 26.792 -18.072 1.00 75.06 94 THR A CA 1
ATOM 714 C C . THR A 1 94 ? -1.664 26.824 -16.716 1.00 75.06 94 THR A C 1
ATOM 716 O O . THR A 1 94 ? -2.887 26.884 -16.639 1.00 75.06 94 THR A O 1
ATOM 719 N N . ARG A 1 95 ? -0.883 26.731 -15.637 1.00 77.00 95 ARG A N 1
ATOM 720 C CA . ARG A 1 95 ? -1.398 26.959 -14.282 1.00 77.00 95 ARG A CA 1
ATOM 721 C C . ARG A 1 95 ? -1.703 28.448 -14.128 1.00 77.00 95 ARG A C 1
ATOM 723 O O . ARG A 1 95 ? -0.985 29.265 -14.699 1.00 77.00 95 ARG A O 1
ATOM 730 N N . ASP A 1 96 ? -2.705 28.797 -13.329 1.00 85.56 96 ASP A N 1
ATOM 731 C CA . ASP A 1 96 ? -3.018 30.200 -13.035 1.00 85.56 96 ASP A CA 1
ATOM 732 C C . ASP A 1 96 ? -1.803 30.891 -12.388 1.00 85.56 96 ASP A C 1
ATOM 734 O O . ASP A 1 96 ? -1.445 30.606 -11.241 1.00 85.56 96 ASP A O 1
ATOM 738 N N . LEU A 1 97 ? -1.155 31.797 -13.129 1.00 88.06 97 LEU A N 1
ATOM 739 C CA . LEU A 1 97 ? 0.093 32.447 -12.707 1.00 88.06 97 LEU A CA 1
ATOM 740 C C . LEU A 1 97 ? -0.085 33.272 -11.425 1.00 88.06 97 LEU A C 1
ATOM 742 O O . LEU A 1 97 ? 0.813 33.319 -10.587 1.00 88.06 97 LEU A O 1
ATOM 746 N N . GLU A 1 98 ? -1.255 33.886 -11.249 1.00 90.75 98 GLU A N 1
ATOM 747 C CA . GLU A 1 98 ? -1.602 34.665 -10.056 1.00 90.75 98 GLU A CA 1
ATOM 748 C C . GLU A 1 98 ? -1.675 33.786 -8.801 1.00 90.75 98 GLU A C 1
ATOM 750 O O . GLU A 1 98 ? -1.137 34.159 -7.756 1.00 90.75 98 GLU A O 1
ATOM 755 N N . LYS A 1 99 ? -2.244 32.577 -8.915 1.00 88.69 99 LYS A N 1
ATOM 756 C CA . LYS A 1 99 ? -2.310 31.610 -7.808 1.00 88.69 99 LYS A CA 1
ATOM 757 C C . LYS A 1 99 ? -0.925 31.093 -7.434 1.00 88.69 99 LYS A C 1
ATOM 759 O O . LYS A 1 99 ? -0.615 30.983 -6.251 1.00 88.69 99 LYS A O 1
ATOM 764 N N . GLU A 1 100 ? -0.070 30.814 -8.419 1.00 88.75 100 GLU A N 1
ATOM 765 C CA . GLU A 1 100 ? 1.303 30.363 -8.158 1.00 88.75 100 GLU A CA 1
ATOM 766 C C . GLU A 1 100 ? 2.148 31.477 -7.525 1.00 88.75 100 GLU A C 1
ATOM 768 O O . GLU A 1 100 ? 2.889 31.230 -6.574 1.00 88.75 100 GLU A O 1
ATOM 773 N N . LYS A 1 101 ? 1.988 32.724 -7.987 1.00 92.31 101 LYS A N 1
ATOM 774 C CA . LYS A 1 101 ? 2.640 33.887 -7.374 1.00 92.31 101 LYS A CA 1
ATOM 775 C C . LYS A 1 101 ? 2.235 34.031 -5.907 1.00 92.31 101 LYS A C 1
ATOM 777 O O . LYS A 1 101 ? 3.105 34.190 -5.056 1.00 92.31 101 LYS A O 1
ATOM 782 N N . GLN A 1 102 ? 0.942 33.924 -5.605 1.00 90.88 102 GLN A N 1
ATOM 783 C CA . GLN A 1 102 ? 0.437 33.993 -4.234 1.00 90.88 102 GLN A CA 1
ATOM 784 C C . GLN A 1 102 ? 0.943 32.824 -3.373 1.00 90.88 102 GLN A C 1
ATOM 786 O O . GLN A 1 102 ? 1.374 33.027 -2.239 1.00 90.88 102 GLN A O 1
ATOM 791 N N . ARG A 1 103 ? 0.957 31.600 -3.914 1.00 92.62 103 ARG A N 1
ATOM 792 C CA . ARG A 1 103 ? 1.517 30.415 -3.248 1.00 92.62 103 ARG A CA 1
ATOM 793 C C . ARG A 1 103 ? 2.980 30.630 -2.861 1.00 92.62 103 ARG A C 1
ATOM 795 O O . ARG A 1 103 ? 3.344 30.403 -1.710 1.00 92.62 103 ARG A O 1
ATOM 802 N N . LEU A 1 104 ? 3.805 31.099 -3.796 1.00 91.38 104 LEU A N 1
ATOM 803 C CA . LEU A 1 104 ? 5.228 31.352 -3.557 1.00 91.38 104 LEU A CA 1
ATOM 804 C C . LEU A 1 104 ? 5.457 32.499 -2.568 1.00 91.38 104 LEU A C 1
ATOM 806 O O . LEU A 1 104 ? 6.335 32.391 -1.718 1.00 91.38 104 LEU A O 1
ATOM 810 N N . GLN A 1 105 ? 4.643 33.558 -2.621 1.00 94.12 105 GLN A N 1
ATOM 811 C CA . GLN A 1 105 ? 4.671 34.624 -1.615 1.00 94.12 105 GLN A CA 1
ATOM 812 C C . GLN A 1 105 ? 4.405 34.079 -0.206 1.00 94.12 105 GLN A C 1
ATOM 814 O O . GLN A 1 105 ? 5.154 34.396 0.714 1.00 94.12 105 GLN A O 1
ATOM 819 N N . ASN A 1 106 ? 3.406 33.207 -0.042 1.00 92.56 106 ASN A N 1
ATOM 820 C CA . ASN A 1 106 ? 3.104 32.571 1.245 1.00 92.56 106 ASN A CA 1
ATOM 821 C C . ASN A 1 106 ? 4.238 31.646 1.716 1.00 92.56 106 ASN A C 1
ATOM 823 O O . ASN A 1 106 ? 4.595 31.653 2.892 1.00 92.56 106 ASN A O 1
ATOM 827 N N . ILE A 1 107 ? 4.855 30.894 0.798 1.00 94.31 107 ILE A N 1
ATOM 828 C CA . ILE A 1 107 ? 6.015 30.049 1.109 1.00 94.31 107 ILE A CA 1
ATOM 829 C C . ILE A 1 107 ? 7.207 30.901 1.556 1.00 94.31 107 ILE A C 1
ATOM 831 O O . ILE A 1 107 ? 7.859 30.551 2.531 1.00 94.31 107 ILE A O 1
ATOM 835 N N . PHE A 1 108 ? 7.500 32.022 0.897 1.00 92.25 108 PHE A N 1
ATOM 836 C CA . PHE A 1 108 ? 8.624 32.878 1.290 1.00 92.25 108 PHE A CA 1
ATOM 837 C C . PHE A 1 108 ? 8.361 33.665 2.572 1.00 92.25 108 PHE A C 1
ATOM 839 O O . PHE A 1 108 ? 9.282 33.854 3.361 1.00 92.25 108 PHE A O 1
ATOM 846 N N . ALA A 1 109 ? 7.121 34.091 2.808 1.00 92.19 109 ALA A N 1
ATOM 847 C CA . ALA A 1 109 ? 6.760 34.807 4.025 1.00 92.19 109 ALA A CA 1
ATOM 848 C C . ALA A 1 109 ? 6.670 33.883 5.253 1.00 92.19 109 ALA A C 1
ATOM 850 O O . ALA A 1 109 ? 7.114 34.250 6.337 1.00 92.19 109 ALA A O 1
ATOM 851 N N . THR A 1 110 ? 6.074 32.695 5.108 1.00 85.69 110 THR A N 1
ATOM 852 C CA . THR A 1 110 ? 5.689 31.814 6.231 1.00 85.69 110 THR A CA 1
ATOM 853 C C . THR A 1 110 ? 6.459 30.486 6.253 1.00 85.69 110 THR A C 1
ATOM 855 O O . THR A 1 110 ? 6.362 29.722 7.213 1.00 85.69 110 THR A O 1
ATOM 858 N N . GLY A 1 111 ? 7.225 30.174 5.205 1.00 86.25 111 GLY A N 1
ATOM 859 C CA . GLY A 1 111 ? 7.980 28.923 5.070 1.00 86.25 111 GLY A CA 1
ATOM 860 C C . GLY A 1 111 ? 7.122 27.691 4.768 1.00 86.25 111 GLY A C 1
ATOM 861 O O . GLY A 1 111 ? 7.644 26.579 4.750 1.00 86.25 111 GLY A O 1
ATOM 862 N N . LYS A 1 112 ? 5.805 27.853 4.578 1.00 80.75 112 LYS A N 1
ATOM 863 C CA . LYS A 1 112 ? 4.843 26.753 4.416 1.00 80.75 112 LYS A CA 1
ATOM 864 C C . LYS A 1 112 ? 3.879 27.045 3.275 1.00 80.75 112 LYS A C 1
ATOM 866 O O . LYS A 1 112 ? 3.396 28.164 3.128 1.00 80.75 112 LYS A O 1
ATOM 871 N N . ASP A 1 113 ? 3.581 26.017 2.492 1.00 82.19 113 ASP A N 1
ATOM 872 C CA . ASP A 1 113 ? 2.611 26.094 1.405 1.00 82.19 113 ASP A CA 1
ATOM 873 C C . ASP A 1 113 ? 1.176 25.970 1.966 1.00 82.19 113 ASP A C 1
ATOM 875 O O . ASP A 1 113 ? 0.879 24.995 2.664 1.00 82.19 113 ASP A O 1
ATOM 879 N N . PRO A 1 114 ? 0.256 26.915 1.691 1.00 70.31 114 PRO A N 1
ATOM 880 C CA . PRO A 1 114 ? -1.132 26.826 2.155 1.00 70.31 114 PRO A CA 1
ATOM 881 C C . PRO A 1 114 ? -1.870 25.585 1.634 1.00 70.31 114 PRO A C 1
ATOM 883 O O . PRO A 1 114 ? -2.738 25.055 2.325 1.00 70.31 114 PRO A O 1
ATOM 886 N N . GLU A 1 115 ? -1.525 25.080 0.447 1.00 68.94 115 GLU A N 1
ATOM 887 C CA . GLU A 1 115 ? -2.104 23.835 -0.069 1.00 68.94 115 GLU A CA 1
ATOM 888 C C . GLU A 1 115 ? -1.564 22.613 0.683 1.00 68.94 115 GLU A C 1
ATOM 890 O O . GLU A 1 115 ? -2.293 21.646 0.899 1.00 68.94 115 GLU A O 1
ATOM 895 N N . GLU A 1 116 ? -0.324 22.658 1.174 1.00 65.31 116 GLU A N 1
ATOM 896 C CA . GLU A 1 116 ? 0.177 21.638 2.097 1.00 65.31 116 GLU A CA 1
ATOM 897 C C . GLU A 1 116 ? -0.502 21.729 3.459 1.00 65.31 116 GLU A C 1
ATOM 899 O O . GLU A 1 116 ? -0.775 20.693 4.052 1.00 65.31 116 GLU A O 1
ATOM 904 N N . LEU A 1 117 ? -0.844 22.927 3.939 1.00 62.72 117 LEU A N 1
ATOM 905 C CA . LEU A 1 117 ? -1.640 23.073 5.158 1.00 62.72 117 LEU A CA 1
ATOM 906 C C . LEU A 1 117 ? -3.041 22.485 4.991 1.00 62.72 117 LEU A C 1
ATOM 908 O O . LEU A 1 117 ? -3.506 21.852 5.923 1.00 62.72 117 LEU A O 1
ATOM 912 N N . LYS A 1 118 ? -3.681 22.598 3.822 1.00 60.41 118 LYS A N 1
ATOM 913 C CA . LYS A 1 118 ? -4.966 21.924 3.541 1.00 60.41 118 LYS A CA 1
ATOM 914 C C . LYS A 1 118 ? -4.840 20.414 3.338 1.00 60.41 118 LYS A C 1
ATOM 916 O O . LYS A 1 118 ? -5.799 19.693 3.561 1.00 60.41 118 LYS A O 1
ATOM 921 N N . ARG A 1 119 ? -3.680 19.920 2.895 1.00 60.53 119 ARG A N 1
ATOM 922 C CA . ARG A 1 119 ? -3.411 18.474 2.774 1.00 60.53 119 ARG A CA 1
ATOM 923 C C . ARG A 1 119 ? -2.991 17.848 4.106 1.00 60.53 119 ARG A C 1
ATOM 925 O O . ARG A 1 119 ? -3.258 16.674 4.334 1.00 60.53 119 ARG A O 1
ATOM 932 N N . LYS A 1 120 ? -2.318 18.617 4.973 1.00 54.19 120 LYS A N 1
ATOM 933 C CA . LYS A 1 120 ? -1.884 18.204 6.319 1.00 54.19 120 LYS A CA 1
ATOM 934 C C . LYS A 1 120 ? -2.933 18.468 7.389 1.00 54.19 120 LYS A C 1
ATOM 936 O O . LYS A 1 120 ? -3.013 17.698 8.341 1.00 54.19 120 LYS A O 1
ATOM 941 N N . ALA A 1 121 ? -3.775 19.479 7.214 1.00 50.44 121 ALA A N 1
ATOM 942 C CA . ALA A 1 121 ? -5.099 19.492 7.799 1.00 50.44 121 ALA A CA 1
ATOM 943 C C . ALA A 1 121 ? -5.903 18.444 7.040 1.00 50.44 121 ALA A C 1
ATOM 945 O O . ALA A 1 121 ? -6.675 18.756 6.138 1.00 50.44 121 ALA A O 1
ATOM 946 N N . ARG A 1 122 ? -5.745 17.173 7.429 1.00 47.59 122 ARG A N 1
ATOM 947 C CA . ARG A 1 122 ? -6.902 16.287 7.362 1.00 47.59 122 ARG A CA 1
ATOM 948 C C . ARG A 1 122 ? -8.073 17.126 7.889 1.00 47.59 122 ARG A C 1
ATOM 950 O O . ARG A 1 122 ? -7.931 17.687 8.981 1.00 47.59 122 ARG A O 1
ATOM 957 N N . PRO A 1 123 ? -9.204 17.239 7.174 1.00 45.56 123 PRO A N 1
ATOM 958 C CA . PRO A 1 123 ? -10.456 17.365 7.889 1.00 45.56 123 PRO A CA 1
ATOM 959 C C . PRO A 1 123 ? -10.356 16.258 8.929 1.00 45.56 123 PRO A C 1
ATOM 961 O O . PRO A 1 123 ? -10.213 15.091 8.551 1.00 45.56 123 PRO A O 1
ATOM 964 N N . GLY A 1 124 ? -10.238 16.625 10.211 1.00 44.25 124 GLY A N 1
ATOM 965 C CA . GLY A 1 124 ? -10.420 15.654 11.274 1.00 44.25 124 GLY A CA 1
ATOM 966 C C . GLY A 1 124 ? -11.655 14.897 10.850 1.00 44.25 124 GLY A C 1
ATOM 967 O O . GLY A 1 124 ? -12.653 15.537 10.510 1.00 44.25 124 GLY A O 1
ATOM 968 N N . GLN A 1 125 ? -11.499 13.592 10.659 1.00 45.62 125 GLN A N 1
ATOM 969 C CA . GLN A 1 125 ? -12.591 12.743 10.266 1.00 45.62 125 GLN A CA 1
ATOM 970 C C . GLN A 1 125 ? -13.719 13.056 11.248 1.00 45.62 125 GLN A C 1
ATOM 972 O O . GLN A 1 125 ? -13.731 12.581 12.373 1.00 45.62 125 GLN A O 1
ATOM 977 N N . GLN A 1 126 ? -14.688 13.849 10.802 1.00 45.97 126 GLN A N 1
ATOM 978 C CA . GLN A 1 126 ? -16.072 13.518 11.032 1.00 45.97 126 GLN A CA 1
ATOM 979 C C . GLN A 1 126 ? -16.315 12.281 10.164 1.00 45.97 126 GLN A C 1
ATOM 981 O O . GLN A 1 126 ? -17.063 12.307 9.194 1.00 45.97 126 GLN A O 1
ATOM 986 N N . GLU A 1 127 ? -15.619 11.188 10.481 1.00 47.22 127 GLU A N 1
ATOM 987 C CA . GLU A 1 127 ? -16.285 9.914 10.430 1.00 47.22 127 GLU A CA 1
ATOM 988 C C . GLU A 1 127 ? -17.396 10.115 11.451 1.00 47.22 127 GLU A C 1
ATOM 990 O O . GLU A 1 127 ? -17.156 10.200 12.655 1.00 47.22 127 GLU A O 1
ATOM 995 N N . ALA A 1 128 ? -18.621 10.315 10.949 1.00 48.47 128 ALA A N 1
ATOM 996 C CA . ALA A 1 128 ? -19.791 9.858 11.683 1.00 48.47 128 ALA A CA 1
ATOM 997 C C . ALA A 1 128 ? -19.371 8.545 12.342 1.00 48.47 128 ALA A C 1
ATOM 999 O O . ALA A 1 128 ? -18.795 7.751 11.594 1.00 48.47 128 ALA A O 1
ATOM 1000 N N . PRO A 1 129 ? -19.536 8.386 13.673 1.00 48.03 129 PRO A N 1
ATOM 1001 C CA . PRO A 1 129 ? -18.910 7.314 14.438 1.00 48.03 129 PRO A CA 1
ATOM 1002 C C . PRO A 1 129 ? -19.033 6.061 13.599 1.00 48.03 129 PRO A C 1
ATOM 1004 O O . PRO A 1 129 ? -20.155 5.597 13.380 1.00 48.03 129 PRO A O 1
ATOM 1007 N N . THR A 1 130 ? -17.925 5.625 12.983 1.00 45.62 130 THR A N 1
ATOM 1008 C CA . THR A 1 130 ? -17.944 4.371 12.242 1.00 45.62 130 THR A CA 1
ATOM 1009 C C . THR A 1 130 ? -18.461 3.410 13.283 1.00 45.62 130 THR A C 1
ATOM 1011 O O . THR A 1 130 ? -17.856 3.402 14.363 1.00 45.62 130 THR A O 1
ATOM 1014 N N . PRO A 1 131 ? -19.626 2.768 13.058 1.00 57.84 131 PRO A N 1
ATOM 1015 C CA . PRO A 1 131 ? -20.242 1.945 14.084 1.00 57.84 131 PRO A CA 1
ATOM 1016 C C . PRO A 1 131 ? -19.122 1.067 14.590 1.00 57.84 131 PRO A C 1
ATOM 1018 O O . PRO A 1 131 ? -18.458 0.452 13.754 1.00 57.84 131 PRO A O 1
ATOM 1021 N N . GLU A 1 132 ? -18.816 1.215 15.882 1.00 56.91 132 GLU A N 1
ATOM 1022 C CA . GLU A 1 132 ? -17.654 0.636 16.547 1.00 56.91 132 GLU A CA 1
ATOM 1023 C C . GLU A 1 132 ? -17.546 -0.781 16.009 1.00 56.91 132 GLU A C 1
ATOM 1025 O O . GLU A 1 132 ? -18.462 -1.574 16.238 1.00 56.91 132 GLU A O 1
ATOM 1030 N N . GLN A 1 133 ? -16.596 -1.010 15.093 1.00 61.66 133 GLN A N 1
ATOM 1031 C CA . GLN A 1 133 ? -16.687 -2.188 14.248 1.00 61.66 133 GLN A CA 1
ATOM 1032 C C . GLN A 1 133 ? -16.479 -3.342 15.197 1.00 61.66 133 GLN A C 1
ATOM 1034 O O . GLN A 1 133 ? -15.426 -3.450 15.821 1.00 61.66 133 GLN A O 1
ATOM 1039 N N . ASP A 1 134 ? -17.552 -4.094 15.411 1.00 84.38 134 ASP A N 1
ATOM 1040 C CA . ASP A 1 134 ? -17.594 -5.065 16.475 1.00 84.38 134 ASP A CA 1
ATOM 1041 C C . ASP A 1 134 ? -16.383 -5.986 16.304 1.00 84.38 134 ASP A C 1
ATOM 1043 O O . ASP A 1 134 ? -16.136 -6.475 15.200 1.00 84.38 134 ASP A O 1
ATOM 1047 N N . ARG A 1 135 ? -15.609 -6.216 17.372 1.00 91.50 135 ARG A N 1
ATOM 1048 C CA . ARG A 1 135 ? -14.432 -7.098 17.344 1.00 91.50 135 ARG A CA 1
ATOM 1049 C C . ARG A 1 135 ? -14.766 -8.438 16.679 1.00 91.50 135 ARG A C 1
ATOM 1051 O O . ARG A 1 135 ? -13.921 -9.019 16.005 1.00 91.50 135 ARG A O 1
ATOM 1058 N N . PHE A 1 136 ? -16.009 -8.900 16.826 1.00 94.25 136 PHE A N 1
ATOM 1059 C CA . PHE A 1 136 ? -16.534 -10.060 16.113 1.00 94.25 136 PHE A CA 1
ATOM 1060 C C . PHE A 1 136 ? -16.494 -9.901 14.578 1.00 94.25 136 PHE A C 1
ATOM 1062 O O . PHE A 1 136 ? -15.980 -10.771 13.878 1.00 94.25 136 PHE A O 1
ATOM 1069 N N . GLU A 1 137 ? -16.990 -8.786 14.036 1.00 93.56 137 GLU A N 1
ATOM 1070 C CA . GLU A 1 137 ? -16.951 -8.485 12.599 1.00 93.56 137 GLU A CA 1
ATOM 1071 C C . GLU A 1 137 ? -15.520 -8.329 12.074 1.00 93.56 137 GLU A C 1
ATOM 1073 O O . GLU A 1 137 ? -15.219 -8.783 10.968 1.00 93.56 137 GLU A O 1
ATOM 1078 N N . GLU A 1 138 ? -14.627 -7.717 12.856 1.00 94.62 138 GLU A N 1
ATOM 1079 C CA . GLU A 1 138 ? -13.206 -7.624 12.505 1.00 94.62 138 GLU A CA 1
ATOM 1080 C C . GLU A 1 138 ? -12.584 -9.015 12.339 1.00 94.62 138 GLU A C 1
ATOM 1082 O O . GLU A 1 138 ? -11.964 -9.294 11.312 1.00 94.62 138 GLU A O 1
ATOM 1087 N N . LEU A 1 139 ? -12.812 -9.922 13.296 1.00 96.38 139 LEU A N 1
ATOM 1088 C CA . LEU A 1 139 ? -12.292 -11.292 13.241 1.00 96.38 139 LEU A CA 1
ATOM 1089 C C . LEU A 1 139 ? -12.809 -12.059 12.020 1.00 96.38 139 LEU A C 1
ATOM 1091 O O . LEU A 1 139 ? -12.042 -12.782 11.380 1.00 96.38 139 LEU A O 1
ATOM 1095 N N . VAL A 1 140 ? -14.080 -11.875 11.648 1.00 97.00 140 VAL A N 1
ATOM 1096 C CA . VAL A 1 140 ? -14.647 -12.475 10.429 1.00 97.00 140 VAL A CA 1
ATOM 1097 C C . VAL A 1 140 ? -13.910 -11.977 9.185 1.00 97.00 140 VAL A C 1
ATOM 1099 O O . VAL A 1 140 ? -13.545 -12.786 8.324 1.00 97.00 140 VAL A O 1
ATOM 1102 N N . LYS A 1 141 ? -13.641 -10.669 9.096 1.00 97.06 141 LYS A N 1
ATOM 1103 C CA . LYS A 1 141 ? -12.881 -10.088 7.980 1.00 97.06 141 LYS A CA 1
ATOM 1104 C C . LYS A 1 141 ? -11.454 -10.612 7.935 1.00 97.06 141 LYS A C 1
ATOM 1106 O O . LYS A 1 141 ? -11.003 -11.043 6.880 1.00 97.06 141 LYS A O 1
ATOM 1111 N N . GLU A 1 142 ? -10.764 -10.640 9.069 1.00 97.69 142 GLU A N 1
ATOM 1112 C CA . GLU A 1 142 ? -9.393 -11.135 9.140 1.00 97.69 142 GLU A CA 1
ATOM 1113 C C . GLU A 1 142 ? -9.299 -12.626 8.759 1.00 97.69 142 GLU A C 1
ATOM 1115 O O . GLU A 1 142 ? -8.362 -13.043 8.075 1.00 97.69 142 GLU A O 1
ATOM 1120 N N . ILE A 1 143 ? -10.265 -13.456 9.173 1.00 98.31 143 ILE A N 1
ATOM 1121 C CA . ILE A 1 143 ? -10.343 -14.864 8.749 1.00 98.31 143 ILE A CA 1
ATOM 1122 C C . ILE A 1 143 ? -10.513 -14.952 7.230 1.00 98.31 143 ILE A C 1
ATOM 1124 O O . ILE A 1 143 ? -9.863 -15.785 6.592 1.00 98.31 143 ILE A O 1
ATOM 1128 N N . GLN A 1 144 ? -11.375 -14.116 6.652 1.00 98.44 144 GLN A N 1
ATOM 1129 C CA . GLN A 1 144 ? -11.616 -14.096 5.214 1.00 98.44 144 GLN A CA 1
ATOM 1130 C C . GLN A 1 144 ? -10.363 -13.671 4.437 1.00 98.44 144 GLN A C 1
ATOM 1132 O O . GLN A 1 144 ? -9.957 -14.379 3.518 1.00 98.44 144 GLN A O 1
ATOM 1137 N N . GLU A 1 145 ? -9.677 -12.616 4.874 1.00 98.44 145 GLU A N 1
ATOM 1138 C CA . GLU A 1 145 ? -8.407 -12.167 4.292 1.00 98.44 145 GLU A CA 1
ATOM 1139 C C . GLU A 1 145 ? -7.351 -13.281 4.327 1.00 98.44 145 GLU A C 1
ATOM 1141 O O . GLU A 1 145 ? -6.655 -13.534 3.344 1.00 98.44 145 GLU A O 1
ATOM 1146 N N . ARG A 1 146 ? -7.257 -14.024 5.438 1.00 98.44 146 ARG A N 1
ATOM 1147 C CA . ARG A 1 146 ? -6.329 -15.159 5.536 1.00 98.44 146 ARG A CA 1
ATOM 1148 C C . ARG A 1 146 ? -6.681 -16.309 4.597 1.00 98.44 146 ARG A C 1
ATOM 1150 O O . ARG A 1 146 ? -5.769 -16.950 4.071 1.00 98.44 146 ARG A O 1
ATOM 1157 N N . LYS A 1 147 ? -7.969 -16.582 4.378 1.00 98.38 147 LYS A N 1
ATOM 1158 C CA . LYS A 1 147 ? -8.416 -17.586 3.400 1.00 98.38 147 LYS A CA 1
ATOM 1159 C C . LYS A 1 147 ? -8.067 -17.165 1.977 1.00 98.38 147 LYS A C 1
ATOM 1161 O O . LYS A 1 147 ? -7.561 -17.990 1.223 1.00 98.38 147 LYS A O 1
ATOM 1166 N N . GLU A 1 148 ? -8.301 -15.902 1.637 1.00 98.44 148 GLU A N 1
ATOM 1167 C CA . GLU A 1 148 ? -7.977 -15.336 0.325 1.00 98.44 148 GLU A CA 1
ATOM 1168 C C . GLU A 1 148 ? -6.471 -15.366 0.072 1.00 98.44 148 GLU A C 1
ATOM 1170 O O . GLU A 1 148 ? -6.030 -15.915 -0.933 1.00 98.44 148 GLU A O 1
ATOM 1175 N N . PHE A 1 149 ? -5.669 -14.934 1.047 1.00 98.38 149 PHE A N 1
ATOM 1176 C CA . PHE A 1 149 ? -4.216 -15.042 0.972 1.00 98.38 149 PHE A CA 1
ATOM 1177 C C . PHE A 1 149 ? -3.753 -16.486 0.728 1.00 98.38 149 PHE A C 1
ATOM 1179 O O . PHE A 1 149 ? -2.876 -16.734 -0.101 1.00 98.38 149 PHE A O 1
ATOM 1186 N N . LEU A 1 150 ? -4.328 -17.464 1.438 1.00 98.44 150 LEU A N 1
ATOM 1187 C CA . LEU A 1 150 ? -3.968 -18.865 1.228 1.00 98.44 150 LEU A CA 1
ATOM 1188 C C . LEU A 1 150 ? -4.353 -19.345 -0.177 1.00 98.44 150 LEU A C 1
ATOM 1190 O O . LEU A 1 150 ? -3.556 -20.048 -0.796 1.00 98.44 150 LEU A O 1
ATOM 1194 N N . ALA A 1 151 ? -5.522 -18.949 -0.682 1.00 98.31 151 ALA A N 1
ATOM 1195 C CA . ALA A 1 151 ? -5.963 -19.274 -2.035 1.00 98.31 151 ALA A CA 1
ATOM 1196 C C . ALA A 1 151 ? -5.015 -18.689 -3.097 1.00 98.31 151 ALA A C 1
ATOM 1198 O O . ALA A 1 151 ? -4.610 -19.406 -4.013 1.00 98.31 151 ALA A O 1
ATOM 1199 N N . ASP A 1 152 ? -4.580 -17.439 -2.929 1.00 98.25 152 ASP A N 1
ATOM 1200 C CA . ASP A 1 152 ? -3.610 -16.792 -3.816 1.00 98.25 152 ASP A CA 1
ATOM 1201 C C . ASP A 1 152 ? -2.264 -17.528 -3.804 1.00 98.25 152 ASP A C 1
ATOM 1203 O O . ASP A 1 152 ? -1.684 -17.825 -4.853 1.00 98.25 152 ASP A O 1
ATOM 1207 N N . MET A 1 153 ? -1.768 -17.896 -2.619 1.00 98.00 153 MET A N 1
ATOM 1208 C CA . MET A 1 153 ? -0.515 -18.646 -2.495 1.00 98.00 153 MET A CA 1
ATOM 1209 C C . MET A 1 153 ? -0.629 -20.073 -3.047 1.00 98.00 153 MET A C 1
ATOM 1211 O O . MET A 1 153 ? 0.346 -20.612 -3.577 1.00 98.00 153 MET A O 1
ATOM 1215 N N . GLU A 1 154 ? -1.796 -20.709 -2.946 1.00 97.12 154 GLU A N 1
ATOM 1216 C CA . GLU A 1 154 ? -2.073 -22.009 -3.562 1.00 97.12 154 GLU A CA 1
ATOM 1217 C C . GLU A 1 154 ? -2.128 -21.915 -5.090 1.00 97.12 154 GLU A C 1
ATOM 1219 O O . GLU A 1 154 ? -1.520 -22.754 -5.759 1.00 97.12 154 GLU A O 1
ATOM 1224 N N . ALA A 1 155 ? -2.742 -20.865 -5.643 1.00 97.75 155 ALA A N 1
ATOM 1225 C CA . ALA A 1 155 ? -2.760 -20.596 -7.080 1.00 97.75 155 ALA A CA 1
ATOM 1226 C C . ALA A 1 155 ? -1.346 -20.376 -7.650 1.00 97.75 155 ALA A C 1
ATOM 1228 O O . ALA A 1 155 ? -1.044 -20.815 -8.760 1.00 97.75 155 ALA A O 1
ATOM 1229 N N . LEU A 1 156 ? -0.447 -19.773 -6.865 1.00 97.62 156 LEU A N 1
ATOM 1230 C CA . LEU A 1 156 ? 0.977 -19.628 -7.192 1.00 97.62 156 LEU A CA 1
ATOM 1231 C C . LEU A 1 156 ? 1.811 -20.901 -6.931 1.00 97.62 156 LEU A C 1
ATOM 1233 O O . LEU A 1 156 ? 3.022 -20.907 -7.161 1.00 97.62 156 LEU A O 1
ATOM 1237 N N . GLY A 1 157 ? 1.203 -21.983 -6.431 1.00 97.38 157 GLY A N 1
ATOM 1238 C CA . GLY A 1 157 ? 1.876 -23.249 -6.115 1.00 97.38 157 GLY A CA 1
ATOM 1239 C C . GLY A 1 157 ? 2.702 -23.240 -4.820 1.00 97.38 157 GLY A C 1
ATOM 1240 O O . GLY A 1 157 ? 3.379 -24.225 -4.513 1.00 97.38 157 GLY A O 1
ATOM 1241 N N . GLN A 1 158 ? 2.642 -22.164 -4.032 1.00 96.31 158 GLN A N 1
ATOM 1242 C CA . GLN A 1 158 ? 3.383 -21.982 -2.777 1.00 96.31 158 GLN A CA 1
ATOM 1243 C C . GLN A 1 158 ? 2.589 -22.372 -1.521 1.00 96.31 158 GLN A C 1
ATOM 1245 O O . GLN A 1 158 ? 3.121 -22.315 -0.412 1.00 96.31 158 GLN A O 1
ATOM 1250 N N . GLY A 1 159 ? 1.350 -22.851 -1.663 1.00 96.62 159 GLY A N 1
ATOM 1251 C CA . GLY A 1 159 ? 0.470 -23.181 -0.534 1.00 96.62 159 GLY A CA 1
ATOM 1252 C C . GLY A 1 159 ? 1.092 -24.091 0.533 1.00 96.62 159 GLY A C 1
ATOM 1253 O O . GLY A 1 159 ? 0.863 -23.891 1.722 1.00 96.62 159 GLY A O 1
ATOM 1254 N N . LYS A 1 160 ? 1.968 -25.035 0.155 1.00 95.88 160 LYS A N 1
ATOM 1255 C CA . LYS A 1 160 ? 2.652 -25.933 1.112 1.00 95.88 160 LYS A CA 1
ATOM 1256 C C . LYS A 1 160 ? 3.477 -25.190 2.172 1.00 95.88 160 LYS A C 1
ATOM 1258 O O . LYS A 1 160 ? 3.632 -25.714 3.270 1.00 95.88 160 LYS A O 1
ATOM 1263 N N . GLN A 1 161 ? 4.001 -24.005 1.850 1.00 96.38 161 GLN A N 1
ATOM 1264 C CA . GLN A 1 161 ? 4.796 -23.195 2.777 1.00 96.38 161 GLN A CA 1
ATOM 1265 C C . GLN A 1 161 ? 3.913 -22.487 3.811 1.00 96.38 161 GLN A C 1
ATOM 1267 O O . GLN A 1 161 ? 4.273 -22.408 4.983 1.00 96.38 161 GLN A O 1
ATOM 1272 N N . TYR A 1 162 ? 2.735 -22.025 3.390 1.00 98.12 162 TYR A N 1
ATOM 1273 C CA . TYR A 1 162 ? 1.888 -21.142 4.192 1.00 98.12 162 TYR A CA 1
ATOM 1274 C C . TYR A 1 162 ? 0.751 -21.870 4.908 1.00 98.12 162 TYR A C 1
ATOM 1276 O O . TYR A 1 162 ? 0.364 -21.467 6.002 1.00 98.12 162 TYR A O 1
ATOM 1284 N N . ARG A 1 163 ? 0.254 -22.985 4.362 1.00 97.50 163 ARG A N 1
ATOM 1285 C CA . ARG A 1 163 ? -0.956 -23.677 4.835 1.00 97.50 163 ARG A CA 1
ATOM 1286 C C . ARG A 1 163 ? -0.973 -23.930 6.340 1.00 97.50 163 ARG A C 1
ATOM 1288 O O . ARG A 1 163 ? -1.972 -23.654 6.988 1.00 97.50 163 ARG A O 1
ATOM 1295 N N . ARG A 1 164 ? 0.130 -24.414 6.920 1.00 97.75 164 ARG A N 1
ATOM 1296 C CA . ARG A 1 164 ? 0.199 -24.697 8.365 1.00 97.75 164 ARG A CA 1
ATOM 1297 C C . ARG A 1 164 ? 0.067 -23.431 9.215 1.00 97.75 164 ARG A C 1
ATOM 1299 O O . ARG A 1 164 ? -0.632 -23.461 10.221 1.00 97.75 164 ARG A O 1
ATOM 1306 N N . VAL A 1 165 ? 0.749 -22.357 8.821 1.00 98.06 165 VAL A N 1
ATOM 1307 C CA . VAL A 1 165 ? 0.762 -21.090 9.566 1.00 98.06 165 VAL A CA 1
ATOM 1308 C C . VAL A 1 165 ? -0.607 -20.424 9.464 1.00 98.06 165 VAL A C 1
ATOM 1310 O O . VAL A 1 165 ? -1.208 -20.114 10.486 1.00 98.06 165 VAL A O 1
ATOM 1313 N N . ILE A 1 166 ? -1.152 -20.334 8.247 1.00 98.25 166 ILE A N 1
ATOM 1314 C CA . ILE A 1 166 ? -2.454 -19.709 8.007 1.00 98.25 166 ILE A CA 1
ATOM 1315 C C . ILE A 1 166 ? -3.582 -20.449 8.732 1.00 98.25 166 ILE A C 1
ATOM 1317 O O . ILE A 1 166 ? -4.433 -19.816 9.351 1.00 98.25 166 ILE A O 1
ATOM 1321 N N . LEU A 1 167 ? -3.588 -21.786 8.712 1.00 98.12 167 LEU A N 1
ATOM 1322 C CA . LEU A 1 167 ? -4.598 -22.563 9.439 1.00 98.12 167 LEU A CA 1
ATOM 1323 C C . LEU A 1 167 ? -4.513 -22.347 10.954 1.00 98.12 167 LEU A C 1
ATOM 1325 O O . LEU A 1 167 ? -5.552 -22.275 11.610 1.00 98.12 167 LEU A O 1
ATOM 1329 N N . ALA A 1 168 ? -3.306 -22.214 11.510 1.00 98.38 168 ALA A N 1
ATOM 1330 C CA . ALA A 1 168 ? -3.136 -21.900 12.926 1.00 98.38 168 ALA A CA 1
ATOM 1331 C C . ALA A 1 168 ? -3.686 -20.505 13.263 1.00 98.38 168 ALA A C 1
ATOM 1333 O O . ALA A 1 168 ? -4.402 -20.351 14.246 1.00 98.38 168 ALA A O 1
ATOM 1334 N N . GLU A 1 169 ? -3.434 -19.507 12.417 1.00 98.25 169 GLU A N 1
ATOM 1335 C CA . GLU A 1 169 ? -3.931 -18.142 12.617 1.00 98.25 169 GLU A CA 1
ATOM 1336 C C . GLU A 1 169 ? -5.444 -18.019 12.416 1.00 98.25 169 GLU A C 1
ATOM 1338 O O . GLU A 1 169 ? -6.075 -17.196 13.072 1.00 98.25 169 GLU A O 1
ATOM 1343 N N . ILE A 1 170 ? -6.034 -18.813 11.516 1.00 98.25 170 ILE A N 1
ATOM 1344 C CA . ILE A 1 170 ? -7.494 -18.927 11.388 1.00 98.25 170 ILE A CA 1
ATOM 1345 C C . ILE A 1 170 ? -8.069 -19.560 12.657 1.00 98.25 170 ILE A C 1
ATOM 1347 O O . ILE A 1 170 ? -9.051 -19.059 13.193 1.00 98.25 170 ILE A O 1
ATOM 1351 N N . SER A 1 171 ? -7.437 -20.622 13.165 1.00 98.19 171 SER A N 1
ATOM 1352 C CA . SER A 1 171 ? -7.879 -21.295 14.393 1.00 98.19 171 SER A CA 1
ATOM 1353 C C . SER A 1 171 ? -7.810 -20.365 15.606 1.00 98.19 171 SER A C 1
ATOM 1355 O O . SER A 1 171 ? -8.750 -20.322 16.389 1.00 98.19 171 SER A O 1
ATOM 1357 N N . GLN A 1 172 ? -6.747 -19.564 15.725 1.00 98.31 172 GLN A N 1
ATOM 1358 C CA . GLN A 1 172 ? -6.627 -18.558 16.782 1.00 98.31 172 GLN A CA 1
ATOM 1359 C C . GLN A 1 172 ? -7.788 -17.554 16.743 1.00 98.31 172 GLN A C 1
ATOM 1361 O O . GLN A 1 172 ? -8.411 -17.298 17.768 1.00 98.31 172 GLN A O 1
ATOM 1366 N N . LYS A 1 173 ? -8.109 -17.017 15.561 1.00 97.81 173 LYS A N 1
ATOM 1367 C CA . LYS A 1 173 ? -9.208 -16.051 15.411 1.00 97.81 173 LYS A CA 1
ATOM 1368 C C . LYS A 1 173 ? -10.574 -16.666 15.694 1.00 97.81 173 LYS A C 1
ATOM 1370 O O . LYS A 1 173 ? -11.431 -15.992 16.253 1.00 97.81 173 LYS A O 1
ATOM 1375 N N . LEU A 1 174 ? -10.771 -17.940 15.349 1.00 97.81 174 LEU A N 1
ATOM 1376 C CA . LEU A 1 174 ? -11.989 -18.672 15.704 1.00 97.81 174 LEU A CA 1
ATOM 1377 C C . LEU A 1 174 ? -12.152 -18.798 17.222 1.00 97.81 174 LEU A C 1
ATOM 1379 O O . LEU A 1 174 ? -13.248 -18.582 17.720 1.00 97.81 174 LEU A O 1
ATOM 1383 N N . TRP A 1 175 ? -11.077 -19.066 17.966 1.00 97.94 175 TRP A N 1
ATOM 1384 C CA . TRP A 1 175 ? -11.150 -19.099 19.430 1.00 97.94 175 TRP A CA 1
ATOM 1385 C C . TRP A 1 175 ? -11.458 -17.731 20.038 1.00 97.94 175 TRP A C 1
ATOM 1387 O O . TRP A 1 175 ? -12.253 -17.646 20.969 1.00 97.94 175 TRP A O 1
ATOM 1397 N N . GLU A 1 176 ? -10.866 -16.655 19.510 1.00 96.25 176 GLU A N 1
ATOM 1398 C CA . GLU A 1 176 ? -11.202 -15.290 19.943 1.00 96.25 176 GLU A CA 1
ATOM 1399 C C . GLU A 1 176 ? -12.691 -14.986 19.709 1.00 96.25 176 GLU A C 1
ATOM 1401 O O . GLU A 1 176 ? -13.354 -14.403 20.565 1.00 96.25 176 GLU A O 1
ATOM 1406 N N . MET A 1 177 ? -13.231 -15.433 18.576 1.00 96.38 177 MET A N 1
ATOM 1407 C CA . MET A 1 177 ? -14.642 -15.285 18.229 1.00 96.38 177 MET A CA 1
ATOM 1408 C C . MET A 1 177 ? -15.555 -16.078 19.182 1.00 96.38 177 MET A C 1
ATOM 1410 O O . MET A 1 177 ? -16.539 -15.536 19.680 1.00 96.38 177 MET A O 1
ATOM 1414 N N . GLU A 1 178 ? -15.202 -17.329 19.494 1.00 96.81 178 GLU A N 1
ATOM 1415 C CA . GLU A 1 178 ? -15.937 -18.179 20.444 1.00 96.81 178 GLU A CA 1
ATOM 1416 C C . GLU A 1 178 ? -15.950 -17.596 21.867 1.00 96.81 178 GLU A C 1
ATOM 1418 O O . GLU A 1 178 ? -16.978 -17.637 22.545 1.00 96.81 178 GLU A O 1
ATOM 1423 N N . ASP A 1 179 ? -14.835 -17.019 22.325 1.00 96.94 179 ASP A N 1
ATOM 1424 C CA . ASP A 1 179 ? -14.745 -16.366 23.637 1.00 96.94 179 ASP A CA 1
ATOM 1425 C C . ASP A 1 179 ? -15.649 -15.124 23.719 1.00 96.94 179 ASP A C 1
ATOM 1427 O O . ASP A 1 179 ? -16.345 -14.914 24.718 1.00 96.94 179 ASP A O 1
ATOM 1431 N N . ILE A 1 180 ? -15.697 -14.323 22.648 1.00 94.50 180 ILE A N 1
ATOM 1432 C CA . ILE A 1 180 ? -16.604 -13.172 22.541 1.00 94.50 180 ILE A CA 1
ATOM 1433 C C . ILE A 1 180 ? -18.067 -13.628 22.606 1.00 94.50 180 ILE A C 1
ATOM 1435 O O . ILE A 1 180 ? -18.848 -13.071 23.383 1.00 94.50 180 ILE A O 1
ATOM 1439 N N . ASP A 1 181 ? -18.438 -14.659 21.846 1.00 94.69 181 ASP A N 1
ATOM 1440 C CA . ASP A 1 181 ? -19.798 -15.206 21.854 1.00 94.69 181 ASP A CA 1
ATOM 1441 C C . ASP A 1 181 ? -20.182 -15.774 23.220 1.00 94.69 181 ASP A C 1
ATOM 1443 O O . ASP A 1 181 ? -21.291 -15.532 23.715 1.00 94.69 181 ASP A O 1
ATOM 1447 N N . HIS A 1 182 ? -19.258 -16.475 23.882 1.00 95.81 182 HIS A N 1
ATOM 1448 C CA . HIS A 1 182 ? -19.503 -16.982 25.223 1.00 95.81 182 HIS A CA 1
ATOM 1449 C C . HIS A 1 182 ? -19.780 -15.830 26.196 1.00 95.81 182 HIS A C 1
ATOM 1451 O O . HIS A 1 182 ? -20.796 -15.872 26.897 1.00 95.81 182 HIS A O 1
ATOM 1457 N N . LYS A 1 183 ? -18.948 -14.782 26.210 1.00 94.50 183 LYS A N 1
ATOM 1458 C CA . LYS A 1 183 ? -19.133 -13.608 27.082 1.00 94.50 183 LYS A CA 1
ATOM 1459 C C . LYS A 1 183 ? -20.483 -12.932 26.858 1.00 94.50 183 LYS A C 1
ATOM 1461 O O . LYS A 1 183 ? -21.217 -12.707 27.819 1.00 94.50 183 LYS A O 1
ATOM 1466 N N . ARG A 1 184 ? -20.856 -12.702 25.598 1.00 94.19 184 ARG A N 1
ATOM 1467 C CA . ARG A 1 184 ? -22.154 -12.113 25.226 1.00 94.19 184 ARG A CA 1
ATOM 1468 C C . ARG A 1 184 ? -23.325 -12.951 25.703 1.00 94.19 184 ARG A C 1
ATOM 1470 O O . ARG A 1 184 ? -24.286 -12.423 26.253 1.00 94.19 184 ARG A O 1
ATOM 1477 N N . SER A 1 185 ? -23.246 -14.267 25.514 1.00 94.19 185 SER A N 1
ATOM 1478 C CA . SER A 1 185 ? -24.306 -15.174 25.953 1.00 94.19 185 SER A CA 1
ATOM 1479 C C . SER A 1 185 ? -24.486 -15.157 27.476 1.00 94.19 185 SER A C 1
ATOM 1481 O O . SER A 1 185 ? -25.616 -15.185 27.961 1.00 94.19 185 SER A O 1
ATOM 1483 N N . GLU A 1 186 ? -23.393 -15.042 28.237 1.00 95.31 186 GLU A N 1
ATOM 1484 C CA . GLU A 1 186 ? -23.425 -14.928 29.697 1.00 95.31 186 GLU A CA 1
ATOM 1485 C C . GLU A 1 186 ? -24.006 -13.589 30.160 1.00 95.31 186 GLU A C 1
ATOM 1487 O O . GLU A 1 186 ? -24.816 -13.555 31.085 1.00 95.31 186 GLU A O 1
ATOM 1492 N N . GLU A 1 187 ? -23.631 -12.484 29.516 1.00 94.12 187 GLU A N 1
ATOM 1493 C CA . GLU A 1 187 ? -24.199 -11.159 29.790 1.00 94.12 187 GLU A CA 1
ATOM 1494 C C . GLU A 1 187 ? -25.708 -11.131 29.537 1.00 94.12 187 GLU A C 1
ATOM 1496 O O . GLU A 1 187 ? -26.470 -10.672 30.391 1.00 94.12 187 GLU A O 1
ATOM 1501 N N . LEU A 1 188 ? -26.155 -11.706 28.417 1.00 93.25 188 LEU A N 1
ATOM 1502 C CA . LEU A 1 188 ? -27.575 -11.838 28.094 1.00 93.25 188 LEU A CA 1
ATOM 1503 C C . LEU A 1 188 ? -28.320 -12.697 29.124 1.00 93.25 188 LEU A C 1
ATOM 1505 O O . LEU A 1 188 ? -29.390 -12.304 29.587 1.00 93.25 188 LEU A O 1
ATOM 1509 N N . ARG A 1 189 ? -27.754 -13.842 29.535 1.00 95.06 189 ARG A N 1
ATOM 1510 C CA . ARG A 1 189 ? -28.342 -14.691 30.589 1.00 95.06 189 ARG A CA 1
ATOM 1511 C C . ARG A 1 189 ? -28.492 -13.937 31.908 1.00 95.06 189 ARG A C 1
ATOM 1513 O O . ARG A 1 189 ? -29.532 -14.049 32.550 1.00 95.06 189 ARG A O 1
ATOM 1520 N N . LYS A 1 190 ? -27.480 -13.159 32.307 1.00 96.00 190 LYS A N 1
ATOM 1521 C CA . LYS A 1 190 ? -27.524 -12.340 33.528 1.00 96.00 190 LYS A CA 1
ATOM 1522 C C . LYS A 1 190 ? -28.600 -11.261 33.445 1.00 96.00 190 LYS A C 1
ATOM 1524 O O . LYS A 1 190 ? -29.364 -11.124 34.392 1.00 96.00 190 LYS A O 1
ATOM 1529 N N . ALA A 1 191 ? -28.694 -10.551 32.320 1.00 94.81 191 ALA A N 1
ATOM 1530 C CA . ALA A 1 191 ? -29.700 -9.511 32.114 1.00 94.81 191 ALA A CA 1
ATOM 1531 C C . ALA A 1 191 ? -31.133 -10.063 32.217 1.00 94.81 191 ALA A C 1
ATOM 1533 O O . ALA A 1 191 ? -31.976 -9.457 32.875 1.00 94.81 191 ALA A O 1
ATOM 1534 N N . LEU A 1 192 ? -31.384 -11.242 31.638 1.00 94.12 192 LEU A N 1
ATOM 1535 C CA . LEU A 1 192 ? -32.679 -11.927 31.728 1.00 94.12 192 LEU A CA 1
ATOM 1536 C C . LEU A 1 192 ? -32.993 -12.463 33.132 1.00 94.12 192 LEU A C 1
ATOM 1538 O O . LEU A 1 192 ? -34.157 -12.578 33.489 1.00 94.12 192 LEU A O 1
ATOM 1542 N N . ALA A 1 193 ? -31.979 -12.811 33.926 1.00 92.31 193 ALA A N 1
ATOM 1543 C CA . ALA A 1 193 ? -32.179 -13.263 35.303 1.00 92.31 193 ALA A CA 1
ATOM 1544 C C . ALA A 1 193 ? -32.459 -12.106 36.279 1.00 92.31 193 ALA A C 1
ATOM 1546 O O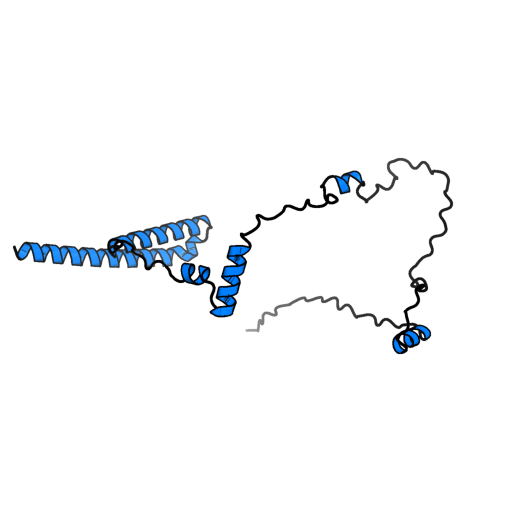 . ALA A 1 193 ? -32.988 -12.335 37.364 1.00 92.31 193 ALA A O 1
ATOM 1547 N N . THR A 1 194 ? -32.070 -10.878 35.923 1.00 88.12 194 THR A N 1
ATOM 1548 C CA . THR A 1 194 ? -32.296 -9.674 36.740 1.00 88.12 194 THR A CA 1
ATOM 1549 C C . THR A 1 194 ? -33.647 -8.990 36.511 1.00 88.12 194 THR A C 1
ATOM 1551 O O . THR A 1 194 ? -33.973 -8.063 37.252 1.00 88.12 194 THR A O 1
ATOM 1554 N N . THR A 1 195 ? -34.416 -9.420 35.508 1.00 69.94 195 THR A N 1
ATOM 1555 C CA . THR A 1 195 ? -35.786 -8.956 35.212 1.00 69.94 195 THR A CA 1
ATOM 1556 C C . THR A 1 195 ? -36.828 -9.897 35.790 1.00 69.94 195 THR A C 1
ATOM 1558 O O . THR A 1 195 ? -37.790 -9.391 36.406 1.00 69.94 195 THR A O 1
#

Radius of gyration: 40.77 Å; chains: 1; bounding box: 93×79×102 Å

Organism: Aotus nancymaae (NCBI:txid37293)

pLDDT: mean 78.24, std 17.54, range [40.12, 98.44]